Protein AF-A0A132H3W1-F1 (afdb_monomer_lite)

Sequence (302 aa):
MDDATLLLESVNTSLDMLTSSDIPRDLINVSILNFTDGMDEGSCNYSNNHHGTHYTNESQYLQVLTQRILTEKIAEIPIEAHTIAFKGADVYDEQLFETTINGISSLPYSKYVHKVNDFSEVQAYFREIAENLHQTSTNSILTMRFPVPNNTNTRLRFTFDPVEDVSQSQQYIEGVFVMGSDGNGVLTNVRYVGLSSSSGGTVTASSTGDVKVEFKFEGMKDANGNNFSDSNITNVKKWTRLNNDTWVHNSEWHSSGNTQVNNEYYSSLIILNLDCSLSLGNNAFGQLQDAAMEFVDILKTN

Radius of gyration: 25.69 Å; chains: 1; bounding box: 61×35×76 Å

Secondary structure (DSSP, 8-state):
--S---HHHHHHHHHHHHHHS---TTEEEEEEEEEESS---SHHHHHHHHS----SSHHHHHHHHHHHHHH-EETTEEEEEEEEEE--TT---HHHHHHHHHHTSPSSHHHHEEEESSHHHHHHHHHHHHHHHHHHSEEEEEEEEEEPPSSTTEEEEEE-S--SSTTT-SSEEEEEEEE-TTS-EEEEEEEEESSB-TTTTEEEPEEETTTEEEEEE-S-B-TTSPBP-GGGGTT-EEEEE-TTPPPEE-TT--STTTEEEEEEE-EEEEEEEE---GGGHHHHHHHHHHHHHHHHHHHH--

Structure (mmCIF, N/CA/C/O backbone):
data_AF-A0A132H3W1-F1
#
_entry.id   AF-A0A132H3W1-F1
#
loop_
_atom_site.group_PDB
_atom_site.id
_atom_site.type_symbol
_atom_site.label_atom_id
_atom_site.label_alt_id
_atom_site.label_comp_id
_atom_site.label_asym_id
_atom_site.label_entity_id
_atom_site.label_seq_id
_atom_site.pdbx_PDB_ins_code
_atom_site.Cartn_x
_atom_site.Cartn_y
_atom_site.Cartn_z
_atom_site.occupancy
_atom_site.B_iso_or_equiv
_atom_site.auth_seq_id
_atom_site.auth_comp_id
_atom_site.auth_asym_id
_atom_site.auth_atom_id
_atom_site.pdbx_PDB_model_num
ATOM 1 N N . MET A 1 1 ? -18.166 -8.654 31.887 1.00 46.12 1 MET A N 1
ATOM 2 C CA . MET A 1 1 ? -17.803 -7.383 31.249 1.00 46.12 1 MET A CA 1
ATOM 3 C C . MET A 1 1 ? -18.863 -6.429 31.709 1.00 46.12 1 MET A C 1
ATOM 5 O O . MET A 1 1 ? -20.029 -6.700 31.454 1.00 46.12 1 MET A O 1
ATOM 9 N N . ASP A 1 2 ? -18.458 -5.487 32.549 1.00 48.72 2 ASP A N 1
ATOM 10 C CA . ASP A 1 2 ? -19.334 -4.419 33.016 1.00 48.72 2 ASP A CA 1
ATOM 11 C C . ASP A 1 2 ? -19.762 -3.569 31.807 1.00 48.72 2 ASP A C 1
ATOM 13 O O . ASP A 1 2 ? -19.046 -3.543 30.805 1.00 48.72 2 ASP A O 1
ATOM 17 N N . ASP A 1 3 ? -20.940 -2.948 31.886 1.00 65.50 3 ASP A N 1
ATOM 18 C CA . ASP A 1 3 ? -21.611 -2.187 30.820 1.00 65.50 3 ASP A CA 1
ATOM 19 C C . ASP A 1 3 ? -20.834 -0.902 30.437 1.00 65.50 3 ASP A C 1
ATOM 21 O O . ASP A 1 3 ? -21.270 0.203 30.752 1.00 65.50 3 ASP A O 1
ATOM 25 N N . ALA A 1 4 ? -19.645 -1.031 29.841 1.00 76.44 4 ALA A N 1
ATOM 26 C CA . ALA A 1 4 ? -18.762 0.082 29.496 1.00 76.44 4 ALA A CA 1
ATOM 27 C C . ALA A 1 4 ? -17.936 -0.210 28.231 1.00 76.44 4 ALA A C 1
ATOM 29 O O . ALA A 1 4 ? -17.417 -1.317 28.059 1.00 76.44 4 ALA A O 1
ATOM 30 N N . THR A 1 5 ? -17.774 0.806 27.385 1.00 84.25 5 THR A N 1
ATOM 31 C CA . THR A 1 5 ? -16.969 0.768 26.155 1.00 84.25 5 THR A CA 1
ATOM 32 C C . THR A 1 5 ? -15.570 1.312 26.445 1.00 84.25 5 THR A C 1
ATOM 34 O O . THR A 1 5 ? -15.400 2.504 26.688 1.00 84.25 5 THR A O 1
ATOM 37 N N . LEU A 1 6 ? -14.547 0.454 26.453 1.00 91.50 6 LEU A N 1
ATOM 38 C CA . LEU A 1 6 ? -13.173 0.832 26.824 1.00 91.50 6 LEU A CA 1
ATOM 39 C C . LEU A 1 6 ? -12.277 1.034 25.588 1.00 91.50 6 LEU A C 1
ATOM 41 O O . LEU A 1 6 ? -11.191 0.452 25.479 1.00 91.50 6 LEU A O 1
ATOM 45 N N . LEU A 1 7 ? -12.741 1.855 24.643 1.00 94.06 7 LEU A N 1
ATOM 46 C CA . LEU A 1 7 ? -12.089 2.080 23.352 1.00 94.06 7 LEU A CA 1
ATOM 47 C C . LEU A 1 7 ? -10.657 2.602 23.507 1.00 94.06 7 LEU A C 1
ATOM 49 O O . LEU A 1 7 ? -9.723 2.005 22.972 1.00 94.06 7 LEU A O 1
ATOM 53 N N . LEU A 1 8 ? -10.446 3.690 24.251 1.00 95.69 8 LEU A N 1
ATOM 54 C CA . LEU A 1 8 ? -9.105 4.272 24.398 1.00 95.69 8 LEU A CA 1
ATOM 55 C C . LEU A 1 8 ? -8.143 3.301 25.092 1.00 95.69 8 LEU A C 1
ATOM 57 O O . LEU A 1 8 ? -6.978 3.203 24.706 1.00 95.69 8 LEU A O 1
ATOM 61 N N . GLU A 1 9 ? -8.630 2.536 26.067 1.00 94.38 9 GLU A N 1
ATOM 62 C CA . GLU A 1 9 ? -7.818 1.531 26.751 1.00 94.38 9 GLU A CA 1
ATOM 63 C C . GLU A 1 9 ? -7.417 0.375 25.828 1.00 94.38 9 GLU A C 1
ATOM 65 O O . GLU A 1 9 ? -6.273 -0.081 25.857 1.00 94.38 9 GLU A O 1
ATOM 70 N N . SER A 1 10 ? -8.329 -0.083 24.970 1.00 94.81 10 SER A N 1
ATOM 71 C CA . SER A 1 10 ? -8.029 -1.135 23.993 1.00 94.81 10 SER A CA 1
ATOM 72 C C . SER A 1 10 ? -6.949 -0.697 22.989 1.00 94.81 10 SER A C 1
ATOM 74 O O . SER A 1 10 ? -6.038 -1.469 22.667 1.00 94.81 10 SER A O 1
ATOM 76 N N . VAL A 1 11 ? -6.968 0.574 22.571 1.00 96.56 11 VAL A N 1
ATOM 77 C CA . VAL A 1 11 ? -5.922 1.177 21.729 1.00 96.56 11 VAL A CA 1
ATOM 78 C C . VAL A 1 11 ? -4.600 1.279 22.490 1.00 96.56 11 VAL A C 1
ATOM 80 O O . VAL A 1 11 ? -3.554 0.916 21.950 1.00 96.56 11 VAL A O 1
ATOM 83 N N . ASN A 1 12 ? -4.626 1.715 23.753 1.00 95.38 12 ASN A N 1
ATOM 84 C CA . ASN A 1 12 ? -3.436 1.774 24.603 1.00 95.38 12 ASN A CA 1
ATOM 85 C C . ASN A 1 12 ? -2.778 0.396 24.765 1.00 95.38 12 ASN A C 1
ATOM 87 O O . ASN A 1 12 ? -1.580 0.243 24.530 1.00 95.38 12 ASN A O 1
ATOM 91 N N . THR A 1 13 ? -3.586 -0.621 25.070 1.00 94.19 13 THR A N 1
ATOM 92 C CA . THR A 1 13 ? -3.143 -2.016 25.170 1.00 94.19 13 THR A CA 1
ATOM 93 C C . THR A 1 13 ? -2.536 -2.496 23.851 1.00 94.19 13 THR A C 1
ATOM 95 O O . THR A 1 13 ? -1.495 -3.151 23.853 1.00 94.19 13 THR A O 1
ATOM 98 N N . SER A 1 14 ? -3.137 -2.134 22.714 1.00 95.50 14 SER A N 1
ATOM 99 C CA . SER A 1 14 ? -2.612 -2.477 21.387 1.00 95.50 14 SER A CA 1
ATOM 100 C C . SER A 1 14 ? -1.222 -1.875 21.150 1.00 95.50 14 SER A C 1
ATOM 102 O O . SER A 1 14 ? -0.306 -2.579 20.726 1.00 95.50 14 SER A O 1
ATOM 104 N N . LEU A 1 15 ? -1.019 -0.598 21.483 1.00 95.31 15 LEU A N 1
ATOM 105 C CA . LEU A 1 15 ? 0.292 0.057 21.381 1.00 95.31 15 LEU A CA 1
ATOM 106 C C . LEU A 1 15 ? 1.340 -0.616 22.286 1.00 95.31 15 LEU A C 1
ATOM 108 O O . LEU A 1 15 ? 2.476 -0.861 21.869 1.00 95.31 15 LEU A O 1
ATOM 112 N N . ASP A 1 16 ? 0.959 -0.982 23.508 1.00 93.62 16 ASP A N 1
ATOM 113 C CA . ASP A 1 16 ? 1.845 -1.685 24.441 1.00 93.62 16 ASP A CA 1
ATOM 114 C C . ASP A 1 16 ? 2.202 -3.098 23.942 1.00 93.62 16 ASP A C 1
ATOM 116 O O . ASP A 1 16 ? 3.349 -3.540 24.057 1.00 93.62 16 ASP A O 1
ATOM 120 N N . MET A 1 17 ? 1.261 -3.802 23.310 1.00 92.50 17 MET A N 1
ATOM 121 C CA . MET A 1 17 ? 1.524 -5.096 22.673 1.00 92.50 17 MET A CA 1
ATOM 122 C C . MET A 1 17 ? 2.504 -4.968 21.503 1.00 92.50 17 MET A C 1
ATOM 124 O O . MET A 1 17 ? 3.437 -5.767 21.402 1.00 92.50 17 MET A O 1
ATOM 128 N N . LEU A 1 18 ? 2.346 -3.958 20.643 1.00 90.94 18 LEU A N 1
ATOM 129 C CA . LEU A 1 18 ? 3.269 -3.723 19.526 1.00 90.94 18 LEU A CA 1
ATOM 130 C C . LEU A 1 18 ? 4.699 -3.454 20.010 1.00 90.94 18 LEU A C 1
ATOM 132 O O . LEU A 1 18 ? 5.653 -3.985 19.445 1.00 90.94 18 LEU A O 1
ATOM 136 N N . THR A 1 19 ? 4.847 -2.648 21.062 1.00 85.00 19 THR A N 1
ATOM 137 C CA . THR A 1 19 ? 6.159 -2.246 21.601 1.00 85.00 19 THR A CA 1
ATOM 138 C C . THR A 1 19 ? 6.864 -3.343 22.400 1.00 85.00 19 THR A C 1
ATOM 140 O O . THR A 1 19 ? 8.086 -3.303 22.534 1.00 85.00 19 THR A O 1
ATOM 143 N N . SER A 1 20 ? 6.125 -4.331 22.908 1.00 83.88 20 SER A N 1
ATOM 144 C CA . SER A 1 20 ? 6.663 -5.437 23.715 1.00 83.88 20 SER A CA 1
ATOM 145 C C . SER A 1 20 ? 6.845 -6.754 22.953 1.00 83.88 20 SER A C 1
ATOM 147 O O . SER A 1 20 ? 7.366 -7.717 23.518 1.00 83.88 20 SER A O 1
ATOM 149 N N . SER A 1 21 ? 6.435 -6.814 21.685 1.00 80.62 21 SER A N 1
ATOM 150 C CA . SER A 1 21 ? 6.505 -8.029 20.870 1.00 80.62 21 SER A CA 1
ATOM 151 C C . SER A 1 21 ? 7.910 -8.305 20.324 1.00 80.62 21 SER A C 1
ATOM 153 O O . SER A 1 21 ? 8.647 -7.389 19.959 1.00 80.62 21 SER A O 1
ATOM 155 N N . ASP A 1 22 ? 8.256 -9.587 20.183 1.00 85.19 22 ASP A N 1
ATOM 156 C CA . ASP A 1 22 ? 9.401 -10.012 19.373 1.00 85.19 22 ASP A CA 1
ATOM 157 C C . ASP A 1 22 ? 9.063 -9.824 17.888 1.00 85.19 22 ASP A C 1
ATOM 159 O O . ASP A 1 22 ? 8.140 -10.446 17.357 1.00 85.19 22 ASP A O 1
ATOM 163 N N . ILE A 1 23 ? 9.809 -8.952 17.211 1.00 87.62 23 ILE A N 1
ATOM 164 C CA . ILE A 1 23 ? 9.480 -8.502 15.855 1.00 87.62 23 ILE A CA 1
ATOM 165 C C . ILE A 1 23 ? 10.400 -9.172 14.817 1.00 87.62 23 ILE A C 1
ATOM 167 O O . ILE A 1 23 ? 11.617 -9.250 15.034 1.00 87.62 23 ILE A O 1
ATOM 171 N N . PRO A 1 24 ? 9.867 -9.636 13.669 1.00 86.50 24 PRO A N 1
ATOM 172 C CA . PRO A 1 24 ? 10.676 -10.152 12.566 1.00 86.50 24 PRO A CA 1
ATOM 173 C C . PRO A 1 24 ? 11.676 -9.120 12.025 1.00 86.50 24 PRO A C 1
ATOM 175 O O . PRO A 1 24 ? 11.410 -7.921 11.994 1.00 86.50 24 PRO A O 1
ATOM 178 N N . ARG A 1 25 ? 12.840 -9.580 11.549 1.00 87.94 25 ARG A N 1
ATOM 179 C CA . ARG A 1 25 ? 13.885 -8.682 11.008 1.00 87.94 25 ARG A CA 1
ATOM 180 C C . ARG A 1 25 ? 13.511 -8.031 9.680 1.00 87.94 25 ARG A C 1
ATOM 182 O O . ARG A 1 25 ? 14.099 -7.019 9.320 1.00 87.94 25 ARG A O 1
ATOM 189 N N . ASP A 1 26 ? 12.603 -8.655 8.950 1.00 90.44 26 ASP A N 1
ATOM 190 C CA . ASP A 1 26 ? 12.109 -8.256 7.638 1.00 90.44 26 ASP A CA 1
ATOM 191 C C . ASP A 1 26 ? 10.731 -7.585 7.734 1.00 90.44 26 ASP A C 1
ATOM 193 O O . ASP A 1 26 ? 9.978 -7.576 6.764 1.00 90.44 26 ASP A O 1
ATOM 197 N N . LEU A 1 27 ? 10.384 -7.053 8.912 1.00 92.62 27 LEU A N 1
ATOM 198 C CA . LEU A 1 27 ? 9.191 -6.240 9.099 1.00 92.62 27 LEU A CA 1
ATOM 199 C C . LEU A 1 27 ? 9.231 -5.045 8.139 1.00 92.62 27 LEU A C 1
ATOM 201 O O . LEU A 1 27 ? 10.246 -4.355 8.061 1.00 92.62 27 LEU A O 1
ATOM 205 N N . ILE A 1 28 ? 8.127 -4.791 7.437 1.00 92.44 28 ILE A N 1
ATOM 206 C CA . ILE A 1 28 ? 7.989 -3.620 6.556 1.00 92.44 28 ILE A CA 1
ATOM 207 C C . ILE A 1 28 ? 6.761 -2.768 6.870 1.00 92.44 28 ILE A C 1
ATOM 209 O O . ILE A 1 28 ? 6.677 -1.626 6.424 1.00 92.44 28 ILE A O 1
ATOM 213 N N . ASN A 1 29 ? 5.828 -3.301 7.663 1.00 93.12 29 ASN A N 1
ATOM 214 C CA . ASN A 1 29 ? 4.621 -2.591 8.045 1.00 93.12 29 ASN A CA 1
ATOM 215 C C . ASN A 1 29 ? 4.153 -2.935 9.463 1.00 93.12 29 ASN A C 1
ATOM 217 O O . ASN A 1 29 ? 4.292 -4.072 9.918 1.00 93.12 29 ASN A O 1
ATOM 221 N N . VAL A 1 30 ? 3.584 -1.940 10.139 1.00 95.00 30 VAL A N 1
ATOM 222 C CA . VAL A 1 30 ? 3.048 -2.016 11.496 1.00 95.00 30 VAL A CA 1
ATOM 223 C C . VAL A 1 30 ? 1.715 -1.288 11.502 1.00 95.00 30 VAL A C 1
ATOM 225 O O . VAL A 1 30 ? 1.674 -0.076 11.292 1.00 95.00 30 VAL A O 1
ATOM 228 N N . SER A 1 31 ? 0.628 -2.005 11.767 1.00 95.62 31 SER A N 1
ATOM 229 C CA . SER A 1 31 ? -0.711 -1.432 11.670 1.00 95.62 31 SER A CA 1
ATOM 230 C C . SER A 1 31 ? -1.594 -1.796 12.856 1.00 95.62 31 SER A C 1
ATOM 232 O O . SER A 1 31 ? -1.550 -2.912 13.376 1.00 95.62 31 SER A O 1
ATOM 234 N N . ILE A 1 32 ? -2.434 -0.849 13.258 1.00 96.75 32 ILE A N 1
ATOM 235 C CA . ILE A 1 32 ? -3.556 -1.080 14.168 1.00 96.75 32 ILE A CA 1
ATOM 236 C C . ILE A 1 32 ? -4.820 -0.807 13.368 1.00 96.75 32 ILE A C 1
ATOM 238 O O . ILE A 1 32 ? -4.945 0.253 12.764 1.00 96.75 32 ILE A O 1
ATOM 242 N N . LEU A 1 33 ? -5.754 -1.746 13.358 1.00 97.12 33 LEU A N 1
ATOM 243 C CA . LEU A 1 33 ? -7.071 -1.552 12.776 1.00 97.12 33 LEU A CA 1
ATOM 244 C C . LEU A 1 33 ? -8.100 -1.551 13.898 1.00 97.12 33 LEU A C 1
ATOM 246 O O . LEU A 1 33 ? -8.327 -2.580 14.526 1.00 97.12 33 LEU A O 1
ATOM 250 N N . ASN A 1 34 ? -8.697 -0.393 14.149 1.00 96.62 34 ASN A N 1
ATOM 251 C CA . ASN A 1 34 ? -9.752 -0.203 15.128 1.00 96.62 34 ASN A CA 1
ATOM 252 C C . ASN A 1 34 ? -11.113 -0.271 14.438 1.00 96.62 34 ASN A C 1
ATOM 254 O O . ASN A 1 34 ? -11.335 0.375 13.414 1.00 96.62 34 ASN A O 1
ATOM 258 N N . PHE A 1 35 ? -12.040 -1.002 15.036 1.00 95.50 35 PHE A N 1
ATOM 259 C CA . PHE A 1 35 ? -13.464 -0.869 14.777 1.00 95.50 35 PHE A CA 1
ATOM 260 C C . PHE A 1 35 ? -14.144 -0.369 16.049 1.00 95.50 35 PHE A C 1
ATOM 262 O O . PHE A 1 35 ? -13.821 -0.856 17.130 1.00 95.50 35 PHE A O 1
ATOM 269 N N . THR A 1 36 ? -15.071 0.578 15.912 1.00 93.62 36 THR A N 1
ATOM 270 C CA . THR A 1 36 ? -15.938 1.013 17.013 1.00 93.62 36 THR A CA 1
ATOM 271 C C . THR A 1 36 ? -17.328 1.379 16.507 1.00 93.62 36 THR A C 1
ATOM 273 O O . THR A 1 36 ? -17.487 1.901 15.394 1.00 93.62 36 THR A O 1
ATOM 276 N N . ASP A 1 37 ? -18.330 1.104 17.337 1.00 89.94 37 ASP A N 1
ATOM 277 C CA . ASP A 1 37 ? -19.720 1.483 17.122 1.00 89.94 37 ASP A CA 1
ATOM 278 C C . ASP A 1 37 ? -20.194 2.660 17.993 1.00 89.94 37 ASP A C 1
ATOM 280 O O . ASP A 1 37 ? -21.312 3.143 17.811 1.00 89.94 37 ASP A O 1
ATOM 284 N N . GLY A 1 38 ? -19.377 3.126 18.943 1.00 89.06 38 GLY A N 1
ATOM 285 C CA . GLY A 1 38 ? -19.865 3.960 20.040 1.00 89.06 38 GLY A CA 1
ATOM 286 C C . GLY A 1 38 ? -18.833 4.887 20.676 1.00 89.06 38 GLY A C 1
ATOM 287 O O . GLY A 1 38 ? -17.717 5.072 20.194 1.00 89.06 38 GLY A O 1
ATOM 288 N N . MET A 1 39 ? -19.257 5.534 21.759 1.00 90.12 39 MET A N 1
ATOM 289 C CA . MET A 1 39 ? -18.419 6.438 22.548 1.00 90.12 39 MET A CA 1
ATOM 290 C C . MET A 1 39 ? -17.491 5.650 23.472 1.00 90.12 39 MET A C 1
ATOM 292 O O . MET A 1 39 ? -17.871 4.595 23.969 1.00 90.12 39 MET A O 1
ATOM 296 N N . ASP A 1 40 ? -16.304 6.194 23.755 1.00 91.19 40 ASP A N 1
ATOM 297 C CA . ASP A 1 40 ? -15.515 5.725 24.896 1.00 91.19 40 ASP A CA 1
ATOM 298 C C . ASP A 1 40 ? -16.258 6.056 26.195 1.00 91.19 40 ASP A C 1
ATOM 300 O O . ASP A 1 40 ? -16.683 7.193 26.396 1.00 91.19 40 ASP A O 1
ATOM 304 N N . GLU A 1 41 ? -16.407 5.067 27.069 1.00 88.56 41 GLU A N 1
ATOM 305 C CA . GLU A 1 41 ? -17.093 5.192 28.348 1.00 88.56 41 GLU A CA 1
ATOM 306 C C . GLU A 1 41 ? -16.248 4.556 29.454 1.00 88.56 41 GLU A C 1
ATOM 308 O O . GLU A 1 41 ? -16.460 3.421 29.880 1.00 88.56 41 GLU A O 1
ATOM 313 N N . GLY A 1 42 ? -15.280 5.318 29.969 1.00 89.56 42 GLY A N 1
ATOM 314 C CA . GLY A 1 42 ? -14.578 4.961 31.202 1.00 89.56 42 GLY A CA 1
ATOM 315 C C . GLY A 1 42 ? -13.149 4.446 31.047 1.00 89.56 42 GLY A C 1
ATOM 316 O O . GLY A 1 42 ? -12.545 4.106 32.071 1.00 89.56 42 GLY A O 1
ATOM 317 N N . SER A 1 43 ? -12.553 4.477 29.849 1.00 93.00 43 SER A N 1
ATOM 318 C CA . SER A 1 43 ? -11.139 4.103 29.661 1.00 93.00 43 SER A CA 1
ATOM 319 C C . SER A 1 43 ? -10.197 4.916 30.547 1.00 93.00 43 SER A C 1
ATOM 321 O O . SER A 1 43 ? -9.287 4.367 31.164 1.00 93.00 43 SER A O 1
ATOM 323 N N . CYS A 1 44 ? -10.444 6.222 30.700 1.00 92.06 44 CYS A N 1
ATOM 324 C CA . CYS A 1 44 ? -9.637 7.080 31.574 1.00 92.06 44 CYS A CA 1
ATOM 325 C C . CYS A 1 44 ? -9.655 6.601 33.040 1.00 92.06 44 CYS A C 1
ATOM 327 O O . CYS A 1 44 ? -8.618 6.556 33.706 1.00 92.06 44 CYS A O 1
ATOM 329 N N . ASN A 1 45 ? -10.832 6.227 33.551 1.00 90.94 45 ASN A N 1
ATOM 330 C CA . ASN A 1 45 ? -10.981 5.727 34.919 1.00 90.94 45 ASN A CA 1
ATOM 331 C C . ASN A 1 45 ? -10.360 4.339 35.073 1.00 90.94 45 ASN A C 1
ATOM 333 O O . ASN A 1 45 ? -9.689 4.074 36.073 1.00 90.94 45 ASN A O 1
ATOM 337 N N . TYR A 1 46 ? -10.570 3.465 34.088 1.00 91.81 46 TYR A N 1
ATOM 338 C CA . TYR A 1 46 ? -9.973 2.139 34.070 1.00 91.81 46 TYR A CA 1
ATOM 339 C C . TYR A 1 46 ? -8.447 2.238 34.133 1.00 91.81 46 TYR A C 1
ATOM 341 O O . TYR A 1 46 ? -7.847 1.658 35.043 1.00 91.81 46 TYR A O 1
ATOM 349 N N . SER A 1 47 ? -7.842 3.045 33.257 1.00 90.69 47 SER A N 1
ATOM 350 C CA . SER A 1 47 ? -6.392 3.217 33.196 1.00 90.69 47 SER A CA 1
ATOM 351 C C . SER A 1 47 ? -5.814 3.715 34.515 1.00 90.69 47 SER A C 1
ATOM 353 O O . SER A 1 47 ? -4.863 3.137 35.045 1.00 90.69 47 SER A O 1
ATOM 355 N N . ASN A 1 48 ? -6.419 4.747 35.109 1.00 89.75 48 ASN A N 1
ATOM 356 C CA . ASN A 1 48 ? -5.922 5.304 36.366 1.00 89.75 48 ASN A CA 1
ATOM 357 C C . ASN A 1 48 ? -5.957 4.290 37.520 1.00 89.75 48 ASN A C 1
ATOM 359 O O . ASN A 1 48 ? -5.046 4.256 38.347 1.00 89.75 48 ASN A O 1
ATOM 363 N N . ASN A 1 49 ? -6.980 3.435 37.557 1.00 88.69 49 ASN A N 1
ATOM 364 C CA . ASN A 1 49 ? -7.145 2.441 38.614 1.00 88.69 49 ASN A CA 1
ATOM 365 C C . ASN A 1 49 ? -6.278 1.185 38.420 1.00 88.69 49 ASN A C 1
ATOM 367 O O . ASN A 1 49 ? -5.898 0.566 39.413 1.00 88.69 49 ASN A O 1
ATOM 371 N N . HIS A 1 50 ? -5.962 0.805 37.177 1.00 85.94 50 HIS A N 1
ATOM 372 C CA . HIS A 1 50 ? -5.294 -0.471 36.875 1.00 85.94 50 HIS A CA 1
ATOM 373 C C . HIS A 1 50 ? -3.831 -0.321 36.447 1.00 85.94 50 HIS A C 1
ATOM 375 O O . HIS A 1 50 ? -3.022 -1.206 36.726 1.00 85.94 50 HIS A O 1
ATOM 381 N N . HIS A 1 51 ? -3.468 0.802 35.828 1.00 82.50 51 HIS A N 1
ATOM 382 C CA . HIS A 1 51 ? -2.124 1.051 35.295 1.00 82.50 51 HIS A CA 1
ATOM 383 C C . HIS A 1 51 ? -1.354 2.115 36.091 1.00 82.50 51 HIS A C 1
ATOM 385 O O . HIS A 1 51 ? -0.207 2.423 35.772 1.00 82.50 51 HIS A O 1
ATOM 391 N N . GLY A 1 52 ? -1.955 2.677 37.149 1.00 75.50 52 GLY A N 1
ATOM 392 C CA . GLY A 1 52 ? -1.328 3.715 37.976 1.00 75.50 52 GLY A CA 1
ATOM 393 C C . GLY A 1 52 ? -1.073 5.024 37.219 1.00 75.50 52 GLY A C 1
ATOM 394 O O . GLY A 1 52 ? -0.289 5.867 37.670 1.00 75.50 52 GLY A O 1
ATOM 395 N N . THR A 1 53 ? -1.717 5.200 36.064 1.00 79.12 53 THR A N 1
ATOM 396 C CA . THR A 1 53 ? -1.719 6.456 35.317 1.00 79.12 53 THR A CA 1
ATOM 397 C C . THR A 1 53 ? -2.543 7.503 36.062 1.00 79.12 53 THR A C 1
ATOM 399 O O . THR A 1 53 ? -3.320 7.187 36.959 1.00 79.12 53 THR A O 1
ATOM 402 N N . HIS A 1 54 ? -2.353 8.774 35.722 1.00 84.88 54 HIS A N 1
ATOM 403 C CA . HIS A 1 54 ? -3.094 9.874 36.340 1.00 84.88 54 HIS A CA 1
ATOM 404 C C . HIS A 1 54 ? -3.556 10.854 35.258 1.00 84.88 54 HIS A C 1
ATOM 406 O O . HIS A 1 54 ? -3.100 11.996 35.190 1.00 84.88 54 HIS A O 1
ATOM 412 N N . TYR A 1 55 ? -4.436 10.383 34.375 1.00 88.81 55 TYR A N 1
ATOM 413 C CA . TYR A 1 55 ? -5.134 11.234 33.416 1.00 88.81 55 TYR A CA 1
ATOM 414 C C . TYR A 1 55 ? -6.262 11.987 34.125 1.00 88.81 55 TYR A C 1
ATOM 416 O O . TYR A 1 55 ? -7.037 11.410 34.885 1.00 88.81 55 TYR A O 1
ATOM 424 N N . THR A 1 56 ? -6.350 13.289 33.882 1.00 87.25 56 THR A N 1
ATOM 425 C CA . THR A 1 56 ? -7.335 14.184 34.506 1.00 87.25 56 THR A CA 1
ATOM 426 C C . THR A 1 56 ? -8.715 14.031 33.866 1.00 87.25 56 THR A C 1
ATOM 428 O O . THR A 1 56 ? -9.727 14.281 34.514 1.00 87.25 56 THR A O 1
ATOM 431 N N . ASN A 1 57 ? -8.756 13.669 32.582 1.00 89.25 57 ASN A N 1
ATOM 432 C CA . ASN A 1 57 ? -9.964 13.442 31.794 1.00 89.25 57 ASN A CA 1
ATOM 433 C C . ASN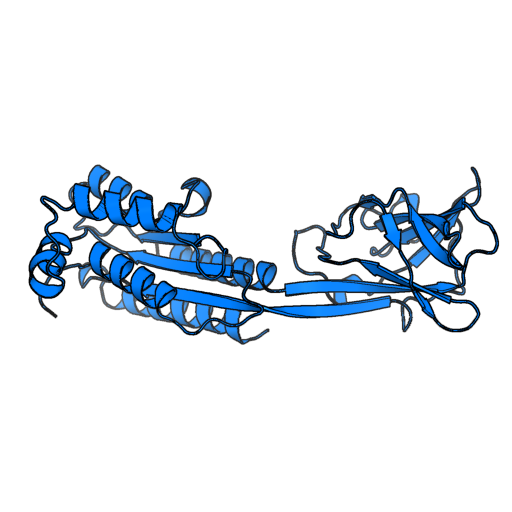 A 1 57 ? -9.635 12.639 30.522 1.00 89.25 57 ASN A C 1
ATOM 435 O O . ASN A 1 57 ? -8.466 12.484 30.158 1.00 89.25 57 ASN A O 1
ATOM 439 N N . GLU A 1 58 ? -10.676 12.182 29.826 1.00 89.75 58 GLU A N 1
ATOM 440 C CA . GLU A 1 58 ? -10.574 11.427 28.569 1.00 89.75 58 GLU A CA 1
ATOM 441 C C . GLU A 1 58 ? -9.840 12.193 27.467 1.00 89.75 58 GLU A C 1
ATOM 443 O O . GLU A 1 58 ? -9.032 11.605 26.760 1.00 89.75 58 GLU A O 1
ATOM 448 N N . SER A 1 59 ? -10.027 13.513 27.351 1.00 93.38 59 SER A N 1
ATOM 449 C CA . SER A 1 59 ? -9.316 14.310 26.340 1.00 93.38 59 SER A CA 1
ATOM 450 C C . SER A 1 59 ? -7.799 14.289 26.544 1.00 93.38 59 SER A C 1
ATOM 452 O O . SER A 1 59 ? -7.051 14.242 25.570 1.00 93.38 59 SER A O 1
ATOM 454 N N . GLN A 1 60 ? -7.330 14.299 27.796 1.00 95.25 60 GLN A N 1
ATOM 455 C CA . GLN A 1 60 ? -5.909 14.147 28.102 1.00 95.25 60 GLN A CA 1
ATOM 456 C C . GLN A 1 60 ? -5.415 12.741 27.748 1.00 95.25 60 GLN A C 1
ATOM 458 O O . GLN A 1 60 ? -4.313 12.611 27.217 1.00 95.25 60 GLN A O 1
ATOM 463 N N . TYR A 1 61 ? -6.211 11.704 28.025 1.00 96.44 61 TYR A N 1
ATOM 464 C CA . TYR A 1 61 ? -5.843 10.336 27.666 1.00 96.44 61 TYR A CA 1
ATOM 465 C C . TYR A 1 61 ? -5.745 10.179 26.140 1.00 96.44 61 TYR A C 1
ATOM 467 O O . TYR A 1 61 ? -4.706 9.765 25.627 1.00 96.44 61 TYR A O 1
ATOM 475 N N . LEU A 1 62 ? -6.763 10.636 25.406 1.00 97.50 62 LEU A N 1
ATOM 476 C CA . LEU A 1 62 ? -6.787 10.644 23.945 1.00 97.50 62 LEU A CA 1
ATOM 477 C C . LEU A 1 62 ? -5.576 11.376 23.355 1.00 97.50 62 LEU A C 1
ATOM 479 O O . LEU A 1 62 ? -4.924 10.839 22.471 1.00 97.50 62 LEU A O 1
ATOM 483 N N . GLN A 1 63 ? -5.217 12.558 23.872 1.00 97.44 63 GLN A N 1
ATOM 484 C CA . GLN A 1 63 ? -4.033 13.298 23.412 1.00 97.44 63 GLN A CA 1
ATOM 485 C C . GLN A 1 63 ? -2.734 12.499 23.564 1.00 97.44 63 GLN A C 1
ATOM 487 O O . GLN A 1 63 ? -1.864 12.575 22.694 1.00 97.44 63 GLN A O 1
ATOM 492 N N . VAL A 1 64 ? -2.591 11.738 24.654 1.00 96.56 64 VAL A N 1
ATOM 493 C CA . VAL A 1 64 ? -1.432 10.861 24.848 1.00 96.56 64 VAL A CA 1
ATOM 494 C C . VAL A 1 64 ? -1.425 9.761 23.792 1.00 96.56 64 VAL A C 1
ATOM 496 O O . VAL A 1 64 ? -0.397 9.568 23.149 1.00 96.56 64 VAL A O 1
ATOM 499 N N . LEU A 1 65 ? -2.558 9.100 23.547 1.00 97.50 65 LEU A N 1
ATOM 500 C CA . LEU A 1 65 ? -2.657 8.061 22.517 1.00 97.50 65 LEU A CA 1
ATOM 501 C C . LEU A 1 65 ? -2.392 8.604 21.110 1.00 97.50 65 LEU A C 1
ATOM 503 O O . LEU A 1 65 ? -1.609 8.010 20.372 1.00 97.50 65 LEU A O 1
ATOM 507 N N . THR A 1 66 ? -2.941 9.772 20.768 1.00 98.44 66 THR A N 1
ATOM 508 C CA . THR A 1 66 ? -2.660 10.454 19.497 1.00 98.44 66 THR A CA 1
ATOM 509 C C . THR A 1 66 ? -1.166 10.703 19.335 1.00 98.44 66 THR A C 1
ATOM 511 O O . THR A 1 66 ? -0.589 10.416 18.289 1.00 98.44 66 THR A O 1
ATOM 514 N N . GLN A 1 67 ? -0.504 11.204 20.380 1.00 98.06 67 GLN A N 1
ATOM 515 C CA . GLN A 1 67 ? 0.931 11.451 20.335 1.00 98.06 67 GLN A CA 1
ATOM 516 C C . GLN A 1 67 ? 1.723 10.152 20.136 1.00 98.06 67 GLN A C 1
ATOM 518 O O . GLN A 1 67 ? 2.663 10.138 19.338 1.00 98.06 67 GLN A O 1
ATOM 523 N N . ARG A 1 68 ? 1.341 9.068 20.823 1.00 97.56 68 ARG A N 1
ATOM 524 C CA . ARG A 1 68 ? 1.969 7.750 20.665 1.00 97.56 68 ARG A CA 1
ATOM 525 C C . ARG A 1 68 ? 1.817 7.238 19.235 1.00 97.56 68 ARG A C 1
ATOM 527 O O . ARG A 1 68 ? 2.829 6.987 18.595 1.00 97.56 68 ARG A O 1
ATOM 534 N N . ILE A 1 69 ? 0.600 7.206 18.690 1.00 98.19 69 ILE A N 1
ATOM 535 C CA . ILE A 1 69 ? 0.328 6.779 17.303 1.00 98.19 69 ILE A CA 1
ATOM 536 C C . ILE A 1 69 ? 1.175 7.563 16.292 1.00 98.19 69 ILE A C 1
ATOM 538 O O . ILE A 1 69 ? 1.735 6.984 15.366 1.00 98.19 69 ILE A O 1
ATOM 542 N N . LEU A 1 70 ? 1.307 8.880 16.473 1.00 97.69 70 LEU A N 1
ATOM 543 C CA . LEU A 1 70 ? 2.016 9.735 15.519 1.00 97.69 70 LEU A CA 1
ATOM 544 C C . LEU A 1 70 ? 3.544 9.692 15.639 1.00 97.69 70 LEU A C 1
ATOM 546 O O . LEU A 1 70 ? 4.225 10.172 14.729 1.00 97.69 70 LEU A O 1
ATOM 550 N N . THR A 1 71 ? 4.100 9.197 16.749 1.00 97.12 71 THR A N 1
ATOM 551 C CA . THR A 1 71 ? 5.550 9.301 17.001 1.00 97.12 71 THR A CA 1
ATOM 552 C C . THR A 1 71 ? 6.252 8.017 17.393 1.00 97.12 71 THR A C 1
ATOM 554 O O . THR A 1 71 ? 7.462 7.922 17.174 1.00 97.12 71 THR A O 1
ATOM 557 N N . GLU A 1 72 ? 5.540 7.031 17.930 1.00 96.44 72 GLU A N 1
ATOM 558 C CA . GLU A 1 72 ? 6.112 5.720 18.194 1.00 96.44 72 GLU A CA 1
ATOM 559 C C . GLU A 1 72 ? 6.410 4.989 16.888 1.00 96.44 72 GLU A C 1
ATOM 561 O O . GLU A 1 72 ? 5.757 5.158 15.854 1.00 96.44 72 GLU A O 1
ATOM 566 N N . LYS A 1 73 ? 7.460 4.178 16.949 1.00 94.94 73 LYS A N 1
ATOM 567 C CA . LYS A 1 73 ? 7.923 3.358 15.843 1.00 94.94 73 LYS A CA 1
ATOM 568 C C . LYS A 1 73 ? 8.288 1.989 16.368 1.00 94.94 73 LYS A C 1
ATOM 570 O O . LYS A 1 73 ? 8.909 1.875 17.424 1.00 94.94 73 LYS A O 1
ATOM 575 N N . ILE A 1 74 ? 7.981 0.971 15.583 1.00 94.25 74 ILE A N 1
ATOM 576 C CA . ILE A 1 74 ? 8.329 -0.414 15.873 1.00 94.25 74 ILE A CA 1
ATOM 577 C C . ILE A 1 74 ? 9.377 -0.832 14.847 1.00 94.25 74 ILE A C 1
ATOM 579 O O . ILE A 1 74 ? 9.114 -0.811 13.650 1.00 94.25 74 ILE A O 1
ATOM 583 N N . ALA A 1 75 ? 10.597 -1.125 15.304 1.00 91.75 75 ALA A N 1
ATOM 584 C CA . ALA A 1 75 ? 11.752 -1.354 14.426 1.00 91.75 75 ALA A CA 1
ATOM 585 C C . ALA A 1 75 ? 11.956 -0.233 13.375 1.00 91.75 75 ALA A C 1
ATOM 587 O O . ALA A 1 75 ? 12.165 -0.501 12.197 1.00 91.75 75 ALA A O 1
ATOM 588 N N . GLU A 1 76 ? 11.883 1.035 13.808 1.00 93.06 76 GLU A N 1
ATOM 589 C CA . GLU A 1 76 ? 11.955 2.247 12.963 1.00 93.06 76 GLU A CA 1
ATOM 590 C C . GLU A 1 76 ? 10.792 2.458 11.972 1.00 93.06 76 GLU A C 1
ATOM 592 O O . GLU A 1 76 ? 10.769 3.473 11.266 1.00 93.06 76 GLU A O 1
ATOM 597 N N . ILE A 1 77 ? 9.793 1.573 11.965 1.00 94.69 77 ILE A N 1
ATOM 598 C CA . ILE A 1 77 ? 8.603 1.676 1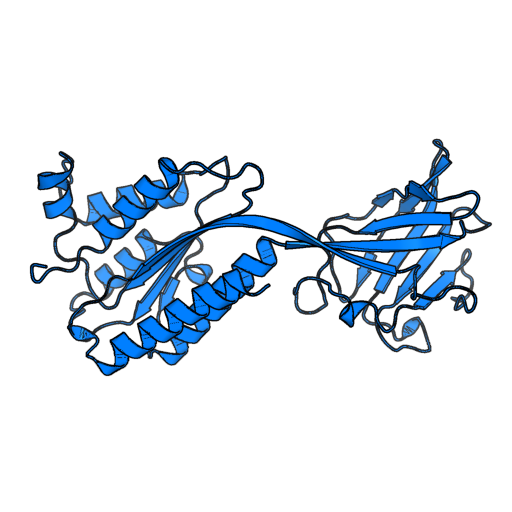1.116 1.00 94.69 77 ILE A CA 1
ATOM 599 C C . ILE A 1 77 ? 7.497 2.421 11.880 1.00 94.69 77 ILE A C 1
ATOM 601 O O . ILE A 1 77 ? 7.172 2.024 13.003 1.00 94.69 77 ILE A O 1
ATOM 605 N 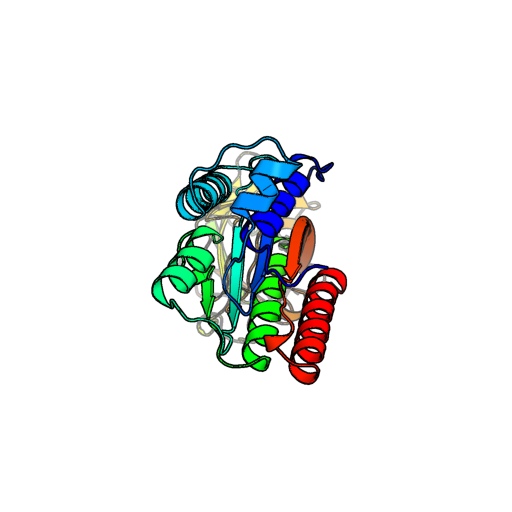N . PRO A 1 78 ? 6.938 3.515 11.325 1.00 96.06 78 PRO A N 1
ATOM 606 C CA . PRO A 1 78 ? 5.795 4.211 11.916 1.00 96.06 78 PRO A CA 1
ATOM 607 C C . PRO A 1 78 ? 4.561 3.314 12.017 1.00 96.06 78 PRO A C 1
ATOM 609 O O . PRO A 1 78 ? 4.364 2.435 11.184 1.00 96.06 78 PRO A O 1
ATOM 612 N N . ILE A 1 79 ? 3.708 3.585 13.001 1.00 96.81 79 ILE A N 1
ATOM 613 C CA . ILE A 1 79 ? 2.443 2.870 13.172 1.00 96.81 79 ILE A CA 1
ATOM 614 C C . ILE A 1 79 ? 1.377 3.475 12.244 1.00 96.81 79 ILE A C 1
ATOM 616 O O . ILE A 1 79 ? 1.102 4.678 12.274 1.00 96.81 79 ILE A O 1
ATOM 620 N N . GLU A 1 80 ? 0.743 2.631 11.432 1.00 97.25 80 GLU A N 1
ATOM 621 C CA . GLU A 1 80 ? -0.452 2.976 10.660 1.00 97.25 80 GLU A CA 1
ATOM 622 C C . GLU A 1 80 ? -1.714 2.565 11.433 1.00 97.25 80 GLU A C 1
ATOM 624 O O . GLU A 1 80 ? -2.115 1.403 11.429 1.00 97.25 80 GLU A O 1
ATOM 629 N N . ALA A 1 81 ? -2.342 3.515 12.126 1.00 98.12 81 ALA A N 1
ATOM 630 C CA . ALA A 1 81 ? -3.591 3.296 12.842 1.00 98.12 81 ALA A CA 1
ATOM 631 C C . ALA A 1 81 ? -4.786 3.677 11.957 1.00 98.12 81 ALA A C 1
ATOM 633 O O . ALA A 1 81 ? -4.977 4.849 11.633 1.00 98.12 81 ALA A O 1
ATOM 634 N N . HIS A 1 82 ? -5.580 2.686 11.570 1.00 98.19 82 HIS A N 1
ATOM 635 C CA . HIS A 1 82 ? -6.831 2.830 10.835 1.00 98.19 82 HIS A CA 1
ATOM 636 C C . HIS A 1 82 ? -8.014 2.713 11.794 1.00 98.19 82 HIS A C 1
ATOM 638 O O . HIS A 1 82 ? -7.994 1.871 12.688 1.00 98.19 82 HIS A O 1
ATOM 644 N N . THR A 1 83 ? -9.070 3.492 11.572 1.00 98.12 83 THR A N 1
ATOM 645 C CA . THR A 1 83 ? -10.318 3.384 12.334 1.00 98.12 83 THR A CA 1
ATOM 646 C C . THR A 1 83 ? -11.513 3.304 11.400 1.00 98.12 83 THR A C 1
ATOM 648 O O . THR A 1 83 ? -11.751 4.216 10.608 1.00 98.12 83 THR A O 1
ATOM 651 N N . ILE A 1 84 ? -12.283 2.225 11.517 1.00 97.25 84 ILE A N 1
ATOM 652 C CA . ILE A 1 84 ? -13.595 2.052 10.896 1.00 97.25 84 ILE A CA 1
ATOM 653 C C . ILE A 1 84 ? -14.650 2.347 11.965 1.00 97.25 84 ILE A C 1
ATOM 655 O O . ILE A 1 84 ? -14.695 1.691 13.002 1.00 97.25 84 ILE A O 1
ATOM 659 N N . ALA A 1 85 ? -15.483 3.352 11.723 1.00 95.31 85 ALA A N 1
ATOM 660 C CA . ALA A 1 85 ? -16.418 3.882 12.705 1.00 95.31 85 ALA A CA 1
ATOM 661 C C . ALA A 1 85 ? -17.856 3.768 12.194 1.00 95.31 85 ALA A C 1
ATOM 663 O O . ALA A 1 85 ? -18.253 4.491 11.274 1.00 95.31 85 ALA A O 1
ATOM 664 N N . PHE A 1 86 ? -18.639 2.882 12.805 1.00 92.56 86 PHE A N 1
ATOM 665 C CA . PHE A 1 86 ? -20.082 2.804 12.594 1.00 92.56 86 PHE A CA 1
ATOM 666 C C . PHE A 1 86 ? -20.763 3.650 13.668 1.00 92.56 86 PHE A C 1
ATOM 668 O O . PHE A 1 86 ? -20.569 3.411 14.847 1.00 92.56 86 PHE A O 1
ATOM 675 N N . LYS A 1 87 ? -21.541 4.674 13.316 1.00 90.44 87 LYS A N 1
ATOM 676 C CA . LYS A 1 87 ? -22.150 5.520 14.354 1.00 90.44 87 LYS A CA 1
ATOM 677 C C . LYS A 1 87 ? -23.394 4.844 14.943 1.00 90.44 87 LYS A C 1
ATOM 679 O O . LYS A 1 87 ? -24.454 4.871 14.315 1.00 90.44 87 LYS A O 1
ATOM 684 N N . GLY A 1 88 ? -23.266 4.286 16.144 1.00 85.06 88 GLY A N 1
ATOM 685 C CA . GLY A 1 88 ? -24.365 3.739 16.935 1.00 85.06 88 GLY A CA 1
ATOM 686 C C . GLY A 1 88 ? -25.432 4.779 17.287 1.00 85.06 88 GLY A C 1
ATOM 687 O O . GLY A 1 88 ? -25.216 5.993 17.232 1.00 85.06 88 GLY A O 1
ATOM 688 N N . ALA A 1 89 ? -26.628 4.300 17.634 1.00 83.69 89 ALA A N 1
ATOM 689 C CA . ALA A 1 89 ? -27.771 5.159 17.960 1.00 83.69 89 ALA A CA 1
ATOM 690 C C . ALA A 1 89 ? -27.623 5.897 19.306 1.00 83.69 89 ALA A C 1
ATOM 692 O O . ALA A 1 89 ? -28.348 6.854 19.575 1.00 83.69 89 ALA A O 1
ATOM 693 N N . ASP A 1 90 ? -26.713 5.426 20.148 1.00 82.44 90 ASP A N 1
ATOM 694 C CA . ASP A 1 90 ? -26.366 5.922 21.477 1.00 82.44 90 ASP A CA 1
ATOM 695 C C . ASP A 1 90 ? -25.219 6.945 21.469 1.00 82.44 90 ASP A C 1
ATOM 697 O O . ASP A 1 90 ? -24.930 7.543 22.505 1.00 82.44 90 ASP A O 1
ATOM 701 N N . VAL A 1 91 ? -24.629 7.245 20.306 1.00 88.25 91 VAL A N 1
ATOM 702 C CA . VAL A 1 91 ? -23.687 8.362 20.152 1.00 88.25 91 VAL A CA 1
ATOM 703 C C . VAL A 1 91 ? -24.425 9.691 20.347 1.00 88.25 91 VAL A C 1
ATOM 705 O O . VAL A 1 91 ? -25.102 10.196 19.449 1.00 88.25 91 VAL A O 1
ATOM 708 N N . TYR A 1 92 ? -24.292 10.270 21.541 1.00 89.44 92 TYR A N 1
ATOM 709 C CA . TYR A 1 92 ? -24.980 11.503 21.942 1.00 89.44 92 TYR A CA 1
ATOM 710 C C . TYR A 1 92 ? -24.160 12.784 21.715 1.00 89.44 92 TYR A C 1
ATOM 712 O O . TYR A 1 92 ? -24.733 13.875 21.686 1.00 89.44 92 TYR A O 1
ATOM 720 N N . ASP A 1 93 ? -22.838 12.673 21.553 1.00 93.44 93 ASP A N 1
ATOM 721 C CA . ASP A 1 93 ? -21.930 13.783 21.247 1.00 93.44 93 ASP A CA 1
ATOM 722 C C . ASP A 1 93 ? -21.113 13.449 19.994 1.00 93.44 93 ASP A C 1
ATOM 724 O O . ASP A 1 93 ? -20.054 12.822 20.047 1.00 93.44 93 ASP A O 1
ATOM 728 N N . GLU A 1 94 ? -21.630 13.867 18.839 1.00 93.50 94 GLU A N 1
ATOM 729 C CA . GLU A 1 94 ? -20.997 13.592 17.547 1.00 93.50 94 GLU A CA 1
ATOM 730 C C . GLU A 1 94 ? -19.616 14.243 17.420 1.00 93.50 94 GLU A C 1
ATOM 732 O O . GLU A 1 94 ? -18.728 13.682 16.782 1.00 93.50 94 GLU A O 1
ATOM 737 N N . GLN A 1 95 ? -19.407 15.410 18.035 1.00 95.31 95 GLN A N 1
ATOM 738 C CA . GLN A 1 95 ? -18.127 16.104 17.948 1.00 95.31 95 GLN A CA 1
ATOM 739 C C . GLN A 1 95 ? -17.055 15.365 18.752 1.00 95.31 95 GLN A C 1
ATOM 741 O O . GLN A 1 95 ? -15.913 15.240 18.294 1.00 95.31 95 GLN A O 1
ATOM 746 N N . LEU A 1 96 ? -17.407 14.876 19.941 1.00 94.50 96 LEU A N 1
ATOM 747 C CA . LEU A 1 96 ? -16.506 14.062 20.743 1.00 94.50 96 LEU A CA 1
ATOM 748 C C . LEU A 1 96 ? -16.229 12.720 20.054 1.00 94.50 96 LEU A C 1
ATOM 750 O O . LEU A 1 96 ? -15.064 12.346 19.963 1.00 94.50 96 LEU A O 1
ATOM 754 N N . PHE A 1 97 ? -17.242 12.066 19.475 1.00 95.00 97 PHE A N 1
ATOM 755 C CA . PHE A 1 97 ? -17.052 10.853 18.670 1.00 95.00 97 PHE A CA 1
ATOM 756 C C . PHE A 1 97 ? -16.043 11.071 17.536 1.00 95.00 97 PHE A C 1
ATOM 758 O O . PHE A 1 97 ? -15.059 10.340 17.423 1.00 95.00 97 PHE A O 1
ATOM 765 N N . GLU A 1 98 ? -16.229 12.124 16.732 1.00 96.50 98 GLU A N 1
ATOM 766 C CA . GLU A 1 98 ? -15.310 12.461 15.640 1.00 96.50 98 GLU A CA 1
ATOM 767 C C . GLU A 1 98 ? -13.899 12.792 16.141 1.00 96.50 98 GLU A C 1
ATOM 769 O O . GLU A 1 98 ? -12.906 12.404 15.524 1.00 96.50 98 GLU A O 1
ATOM 774 N N . THR A 1 99 ? -13.791 13.496 17.268 1.00 97.25 99 THR A N 1
ATOM 775 C CA . THR A 1 99 ? -12.495 13.809 17.883 1.00 97.25 99 THR A CA 1
ATOM 776 C C . THR A 1 99 ? -11.782 12.534 18.327 1.00 97.25 99 THR A C 1
ATOM 778 O O . THR A 1 99 ? -10.586 12.392 18.073 1.00 97.25 99 THR A O 1
ATOM 781 N N . THR A 1 100 ? -12.515 11.593 18.923 1.00 97.19 100 THR A N 1
ATOM 782 C CA . THR A 1 100 ? -11.998 10.302 19.382 1.00 97.19 100 THR A CA 1
ATOM 783 C C . THR A 1 100 ? -11.497 9.450 18.224 1.00 97.19 100 THR A C 1
ATOM 785 O O . THR A 1 100 ? -10.316 9.106 18.220 1.00 97.19 100 THR A O 1
ATOM 788 N N . ILE A 1 101 ? -12.323 9.178 17.204 1.00 97.75 101 ILE A N 1
ATOM 789 C CA . ILE A 1 101 ? -11.918 8.322 16.069 1.00 97.75 101 ILE A CA 1
ATOM 790 C C . ILE A 1 101 ? -10.736 8.915 15.289 1.00 97.75 101 ILE A C 1
ATOM 792 O O . ILE A 1 101 ? -9.870 8.179 14.820 1.00 97.75 101 ILE A O 1
ATOM 796 N N . ASN A 1 102 ? -10.649 10.246 15.192 1.00 98.19 102 ASN A N 1
ATOM 797 C CA . ASN A 1 102 ? -9.495 10.918 14.600 1.00 98.19 102 ASN A CA 1
ATOM 798 C C . ASN A 1 102 ? -8.252 10.771 15.488 1.00 98.19 102 ASN A C 1
ATOM 800 O O . ASN A 1 102 ? -7.170 10.480 14.989 1.00 98.19 102 ASN A O 1
ATOM 804 N N . GLY A 1 103 ? -8.394 10.953 16.803 1.00 97.81 103 GLY A N 1
ATOM 805 C CA . GLY A 1 103 ? -7.277 10.892 17.744 1.00 97.81 103 GLY A CA 1
ATOM 806 C C . GLY A 1 103 ? -6.675 9.495 17.925 1.00 97.81 103 GLY A C 1
ATOM 807 O O . GLY A 1 103 ? -5.514 9.402 18.320 1.00 97.81 103 GLY A O 1
ATOM 808 N N . ILE A 1 104 ? -7.414 8.431 17.600 1.00 97.94 104 ILE A N 1
ATOM 809 C CA . ILE A 1 104 ? -6.903 7.049 17.571 1.00 97.94 104 ILE A CA 1
ATOM 810 C C . ILE A 1 104 ? -6.477 6.582 16.166 1.00 97.94 104 ILE A C 1
ATOM 812 O O . ILE A 1 104 ? -6.265 5.389 15.955 1.00 97.94 104 ILE A O 1
ATOM 816 N N . SER A 1 105 ? -6.336 7.505 15.208 1.00 98.50 105 SER A N 1
ATOM 817 C CA . SER A 1 105 ? -5.959 7.207 13.820 1.00 98.50 105 SER A CA 1
ATOM 818 C C . SER A 1 105 ? -4.716 7.972 13.368 1.00 98.50 105 SER A C 1
ATOM 820 O O . SER A 1 105 ? -4.392 9.046 13.880 1.00 98.50 105 SER A O 1
ATOM 822 N N . SER A 1 106 ? -4.030 7.443 12.356 1.00 98.38 106 SER A N 1
ATOM 823 C CA . SER A 1 106 ? -2.889 8.110 11.724 1.00 98.38 106 SER A CA 1
ATOM 824 C C . SER A 1 106 ? -3.327 9.264 10.809 1.00 98.38 106 SER A C 1
ATOM 826 O O . SER A 1 106 ? -4.476 9.374 10.373 1.00 98.38 106 SER A O 1
ATOM 828 N N . LEU A 1 107 ? -2.384 10.156 10.493 1.00 97.25 107 LEU A N 1
ATOM 829 C CA . LEU A 1 107 ? -2.589 11.254 9.544 1.00 97.25 107 LEU A CA 1
ATOM 830 C C . LEU A 1 107 ? -2.181 10.854 8.114 1.00 97.25 107 LEU A C 1
ATOM 832 O O . LEU A 1 107 ? -1.180 10.160 7.948 1.00 97.25 107 LEU A O 1
ATOM 836 N N . PRO A 1 108 ? -2.860 11.371 7.069 1.00 97.56 108 PRO A N 1
ATOM 837 C CA . PRO A 1 108 ? -4.040 12.238 7.126 1.00 97.56 108 PRO A CA 1
ATOM 838 C C . PRO A 1 108 ? -5.328 11.446 7.401 1.00 97.56 108 PRO A C 1
ATOM 840 O O . PRO A 1 108 ? -5.537 10.384 6.820 1.00 97.56 108 PRO A O 1
ATOM 843 N N . TYR A 1 109 ? -6.245 12.000 8.202 1.00 96.25 109 TYR A N 1
ATOM 844 C CA . TYR A 1 109 ? -7.493 11.313 8.576 1.00 96.25 109 TYR A CA 1
ATOM 845 C C . TYR A 1 109 ? -8.356 10.897 7.379 1.00 96.25 109 TYR A C 1
ATOM 847 O O . TYR A 1 109 ? -9.029 9.880 7.439 1.00 96.25 109 TYR A O 1
ATOM 855 N N . SER A 1 110 ? -8.275 11.607 6.249 1.00 94.81 110 SER A N 1
ATOM 856 C CA . SER A 1 110 ? -8.969 11.226 5.010 1.00 94.81 110 SER A CA 1
ATOM 857 C C . SER A 1 110 ? -8.547 9.867 4.437 1.00 94.81 110 SER A C 1
ATOM 859 O O . SER A 1 110 ? -9.227 9.361 3.553 1.00 94.81 110 SER A O 1
ATOM 861 N N . LYS A 1 111 ? -7.404 9.323 4.872 1.00 95.31 111 LYS A N 1
ATOM 862 C CA . LYS A 1 111 ? -6.903 7.997 4.487 1.00 95.31 111 LYS A CA 1
ATOM 863 C C . LYS A 1 111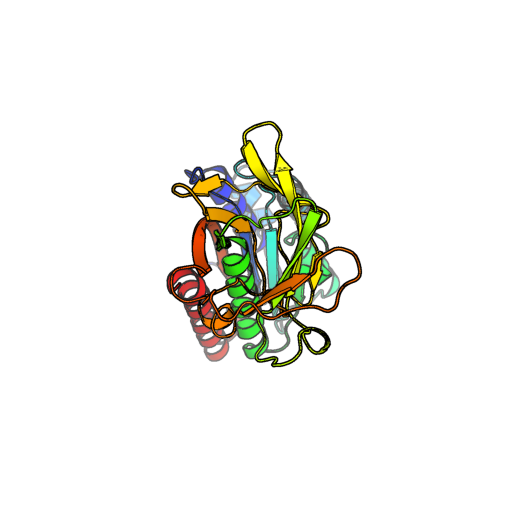 ? -7.178 6.941 5.560 1.00 95.31 111 LYS A C 1
ATOM 865 O O . LYS A 1 111 ? -7.401 5.793 5.207 1.00 95.31 111 LYS A O 1
ATOM 870 N N . TYR A 1 112 ? -7.104 7.316 6.835 1.00 97.69 112 TYR A N 1
ATOM 871 C CA . TYR A 1 112 ? -7.075 6.361 7.948 1.00 97.69 112 TYR A CA 1
ATOM 872 C C . TYR A 1 112 ? -8.373 6.313 8.769 1.00 97.69 112 TYR A C 1
ATOM 874 O O . TYR A 1 112 ? -8.510 5.438 9.616 1.00 97.69 112 TYR A O 1
ATOM 882 N N . VAL A 1 113 ? -9.325 7.222 8.538 1.00 97.88 113 VAL A N 1
ATOM 883 C CA . VAL A 1 113 ? -10.627 7.241 9.221 1.00 97.88 113 VAL A CA 1
ATOM 884 C C . VAL A 1 113 ? -11.737 6.951 8.218 1.00 97.88 113 VAL A C 1
ATOM 886 O O . VAL A 1 113 ? -11.957 7.711 7.275 1.00 97.88 113 VAL A O 1
ATOM 889 N N . HIS A 1 114 ? -12.475 5.873 8.464 1.00 96.81 114 HIS A N 1
ATOM 890 C CA . HIS A 1 114 ? -13.534 5.361 7.604 1.00 96.81 114 HIS A CA 1
ATOM 891 C C . HIS A 1 114 ? -14.857 5.365 8.372 1.00 96.81 114 HIS A C 1
ATOM 893 O O . HIS A 1 114 ? -15.167 4.443 9.123 1.00 96.81 114 HIS A O 1
ATOM 899 N N . LYS A 1 115 ? -15.643 6.432 8.213 1.00 95.69 115 LYS A N 1
ATOM 900 C CA . LYS A 1 115 ? -17.000 6.498 8.772 1.00 95.69 115 LYS A CA 1
ATOM 901 C C . LYS A 1 115 ? -17.957 5.754 7.849 1.00 95.69 115 LYS A C 1
ATOM 903 O O . LYS A 1 115 ? -18.018 6.090 6.669 1.00 95.69 115 LYS A O 1
ATOM 908 N N . VAL A 1 116 ? -18.701 4.800 8.393 1.00 93.88 116 VAL A N 1
ATOM 909 C CA . VAL A 1 116 ? -19.568 3.895 7.628 1.00 93.88 116 VAL A CA 1
ATOM 910 C C . VAL A 1 116 ? -21.024 3.995 8.064 1.00 93.88 116 VAL A C 1
ATOM 912 O O . VAL A 1 116 ? -21.315 4.304 9.222 1.00 93.88 116 VAL A O 1
ATOM 915 N N . ASN A 1 117 ? -21.943 3.713 7.138 1.00 89.00 117 ASN A N 1
ATOM 916 C CA . ASN A 1 117 ? -23.386 3.727 7.417 1.00 89.00 117 ASN A CA 1
ATOM 917 C C . ASN A 1 117 ? -24.002 2.327 7.517 1.00 89.00 117 ASN A C 1
ATOM 919 O O . ASN A 1 117 ? -25.113 2.188 8.031 1.00 89.00 117 ASN A O 1
ATOM 923 N N . ASP A 1 118 ? -23.303 1.298 7.037 1.00 88.00 118 ASP A N 1
ATOM 924 C CA . ASP A 1 118 ? -23.719 -0.097 7.130 1.00 88.00 118 ASP A CA 1
ATOM 925 C C . ASP A 1 118 ? -22.524 -1.066 7.155 1.00 88.00 118 ASP A C 1
ATOM 927 O O . ASP A 1 118 ? -21.369 -0.694 6.946 1.00 88.00 118 ASP A O 1
ATOM 931 N N . PHE A 1 119 ? -22.813 -2.338 7.428 1.00 86.56 119 PHE A N 1
ATOM 932 C CA . PHE A 1 119 ? -21.800 -3.385 7.567 1.00 86.56 119 PHE A CA 1
ATOM 933 C C . PHE A 1 119 ? -21.208 -3.882 6.245 1.00 86.56 119 PHE A C 1
ATOM 935 O O . PHE A 1 119 ? -20.147 -4.505 6.255 1.00 86.56 119 PHE A O 1
ATOM 942 N N . SER A 1 120 ? -21.842 -3.597 5.107 1.00 88.94 120 SER A N 1
ATOM 943 C CA . SER A 1 120 ? -21.229 -3.893 3.811 1.00 88.94 120 SER A CA 1
ATOM 944 C C . SER A 1 120 ? -20.050 -2.955 3.542 1.00 88.94 120 SER A C 1
ATOM 946 O O . SER A 1 120 ? -19.020 -3.399 3.036 1.00 88.94 120 SER A O 1
ATOM 948 N N . GLU A 1 121 ? -20.145 -1.694 3.977 1.00 93.50 121 GLU A N 1
ATOM 949 C CA . GLU A 1 121 ? -19.023 -0.751 3.949 1.00 93.50 121 GLU A CA 1
ATOM 950 C C . GLU A 1 121 ? -17.904 -1.174 4.915 1.00 93.50 121 GLU A C 1
ATOM 952 O O . GLU A 1 121 ? -16.730 -1.093 4.558 1.00 93.50 121 GLU A O 1
ATOM 957 N N . VAL A 1 122 ? -18.248 -1.691 6.105 1.00 92.06 122 VAL A N 1
ATOM 958 C CA . VAL A 1 122 ? -17.266 -2.262 7.051 1.00 92.06 122 VAL A CA 1
ATOM 959 C C . VAL A 1 122 ? -16.447 -3.354 6.365 1.00 92.06 122 VAL A C 1
ATOM 961 O O . VAL A 1 122 ? -15.220 -3.279 6.336 1.00 92.06 122 VAL A O 1
ATOM 964 N N . GLN A 1 123 ? -17.121 -4.335 5.760 1.00 92.50 123 GLN A N 1
ATOM 965 C CA . GLN A 1 123 ? -16.464 -5.422 5.035 1.00 92.50 123 GLN A CA 1
ATOM 966 C C . GLN A 1 123 ? -15.599 -4.908 3.876 1.00 92.50 123 GLN A C 1
ATOM 968 O O . GLN A 1 123 ? -14.486 -5.395 3.677 1.00 92.50 123 GLN A O 1
ATOM 973 N N . ALA A 1 124 ? -16.083 -3.914 3.127 1.00 94.50 124 ALA A N 1
ATOM 974 C CA . ALA A 1 124 ? -15.331 -3.315 2.030 1.00 94.50 124 ALA A CA 1
ATOM 975 C C . ALA A 1 124 ? -14.029 -2.659 2.515 1.00 94.50 124 ALA A C 1
ATOM 977 O O . ALA A 1 124 ? -12.979 -2.911 1.928 1.00 94.50 124 ALA A O 1
ATOM 978 N N . TYR A 1 125 ? -14.069 -1.892 3.609 1.00 95.81 125 TYR A N 1
ATOM 979 C CA . TYR A 1 125 ? -12.871 -1.260 4.164 1.00 95.81 125 TYR A CA 1
ATOM 980 C C . TYR A 1 125 ? -11.912 -2.262 4.804 1.00 95.81 125 TYR A C 1
ATOM 982 O O . TYR A 1 125 ? -10.703 -2.135 4.623 1.00 95.81 125 TYR A O 1
ATOM 990 N N . PHE A 1 126 ? -12.417 -3.295 5.485 1.00 94.88 126 PHE A N 1
ATOM 991 C CA . PHE A 1 126 ? -11.576 -4.407 5.937 1.00 94.88 126 PHE A CA 1
ATOM 992 C C . PHE A 1 126 ? -10.817 -5.032 4.762 1.00 94.88 126 PHE A C 1
ATOM 994 O O . PHE A 1 126 ? -9.591 -5.141 4.811 1.00 94.88 126 PHE A O 1
ATOM 1001 N N . ARG A 1 127 ? -11.521 -5.380 3.679 1.00 94.44 127 ARG A N 1
ATOM 1002 C CA . ARG A 1 127 ? -10.902 -5.928 2.466 1.00 94.44 127 ARG A CA 1
ATOM 1003 C C . ARG A 1 127 ? -9.862 -4.975 1.880 1.00 94.44 127 ARG A C 1
ATOM 1005 O O . ARG A 1 127 ? -8.736 -5.398 1.647 1.00 94.44 127 ARG A O 1
ATOM 1012 N N . GLU A 1 128 ? -10.220 -3.710 1.672 1.00 93.94 128 GLU A N 1
ATOM 1013 C CA . GLU A 1 128 ? -9.328 -2.703 1.085 1.00 93.94 128 GLU A CA 1
ATOM 1014 C C . GLU A 1 128 ? -8.036 -2.558 1.900 1.00 93.94 128 GLU A C 1
ATOM 1016 O O . GLU A 1 128 ? -6.937 -2.556 1.344 1.00 93.94 128 GLU A O 1
ATOM 1021 N N . ILE A 1 129 ? -8.149 -2.476 3.228 1.00 94.25 129 ILE A N 1
ATOM 1022 C CA . ILE A 1 129 ? -6.986 -2.377 4.111 1.00 94.25 129 ILE A CA 1
ATOM 1023 C C . ILE A 1 129 ? -6.153 -3.660 4.015 1.00 94.25 129 ILE A C 1
ATOM 1025 O O . ILE A 1 129 ? -4.952 -3.567 3.784 1.00 94.25 129 ILE A O 1
ATOM 1029 N N . ALA A 1 130 ? -6.757 -4.849 4.111 1.00 93.38 130 ALA A N 1
ATOM 1030 C CA . ALA A 1 130 ? -6.030 -6.118 3.994 1.00 93.38 130 ALA A CA 1
ATOM 1031 C C . ALA A 1 130 ? -5.275 -6.248 2.659 1.00 93.38 130 ALA A C 1
ATOM 1033 O O . ALA A 1 130 ? -4.101 -6.625 2.640 1.00 93.38 130 ALA A O 1
ATOM 1034 N N . GLU A 1 131 ? -5.925 -5.899 1.547 1.00 91.69 131 GLU A N 1
ATOM 1035 C CA . GLU A 1 131 ? -5.329 -5.914 0.211 1.00 91.69 131 GLU A CA 1
ATOM 1036 C C . GLU A 1 131 ? -4.161 -4.925 0.113 1.00 91.69 131 GLU A C 1
ATOM 1038 O O . GLU A 1 131 ? -3.091 -5.290 -0.374 1.00 91.69 131 GLU A O 1
ATOM 1043 N N . ASN A 1 132 ? -4.307 -3.708 0.642 1.00 90.75 132 ASN A N 1
ATOM 1044 C CA . ASN A 1 132 ? -3.234 -2.711 0.669 1.00 90.75 132 ASN A CA 1
ATOM 1045 C C . ASN A 1 132 ? -2.039 -3.149 1.533 1.00 90.75 132 ASN A C 1
ATOM 1047 O O . ASN A 1 132 ? -0.883 -2.967 1.134 1.00 90.75 132 ASN A O 1
ATOM 1051 N N . LEU A 1 133 ? -2.296 -3.750 2.700 1.00 91.00 133 LEU A N 1
ATOM 1052 C CA . LEU A 1 133 ? -1.255 -4.297 3.575 1.00 91.00 133 LEU A CA 1
ATOM 1053 C C . LEU A 1 133 ? -0.470 -5.396 2.848 1.00 91.00 133 LEU A C 1
ATOM 1055 O O . LEU A 1 133 ? 0.759 -5.351 2.818 1.00 91.00 133 LEU A O 1
ATOM 1059 N N . HIS A 1 134 ? -1.171 -6.316 2.180 1.00 86.94 134 HIS A N 1
ATOM 1060 C CA . HIS A 1 134 ? -0.559 -7.364 1.363 1.00 86.94 134 HIS A CA 1
ATOM 1061 C C . HIS A 1 134 ? 0.247 -6.800 0.179 1.00 86.94 134 HIS A C 1
ATOM 1063 O O . HIS A 1 134 ? 1.367 -7.232 -0.109 1.00 86.94 134 HIS A O 1
ATOM 1069 N N . GLN A 1 135 ? -0.293 -5.790 -0.508 1.00 86.50 135 GLN A N 1
ATOM 1070 C CA . GLN A 1 135 ? 0.410 -5.128 -1.605 1.00 86.50 135 GLN A CA 1
ATOM 1071 C C . GLN A 1 135 ? 1.701 -4.444 -1.153 1.00 86.50 135 GLN A C 1
ATOM 1073 O O . GLN A 1 135 ? 2.655 -4.359 -1.929 1.00 86.50 135 GLN A O 1
ATOM 1078 N N . THR A 1 136 ? 1.727 -3.945 0.080 1.00 87.06 136 THR A N 1
ATOM 1079 C CA . THR A 1 136 ? 2.887 -3.272 0.672 1.00 87.06 136 THR A CA 1
ATOM 1080 C C . THR A 1 136 ? 3.926 -4.273 1.168 1.00 87.06 136 THR A C 1
ATOM 1082 O O . THR A 1 136 ? 5.123 -4.017 1.060 1.00 87.06 136 THR A O 1
ATOM 1085 N N . SER A 1 137 ? 3.491 -5.437 1.654 1.00 89.19 137 SER A N 1
ATOM 1086 C CA . SER A 1 137 ? 4.373 -6.493 2.156 1.00 89.19 137 SER A CA 1
ATOM 1087 C C . SER A 1 137 ? 4.993 -7.373 1.069 1.00 89.19 137 SER A C 1
ATOM 1089 O O . SER A 1 137 ? 5.689 -8.334 1.387 1.00 89.19 137 SER A O 1
ATOM 1091 N N . THR A 1 138 ? 4.781 -7.052 -0.207 1.00 90.62 138 THR A N 1
ATOM 1092 C CA . THR A 1 138 ? 5.290 -7.836 -1.334 1.00 90.62 138 THR A CA 1
ATOM 1093 C C . THR A 1 138 ? 6.164 -6.976 -2.244 1.00 90.62 138 THR A C 1
ATOM 1095 O O . THR A 1 138 ? 5.722 -5.948 -2.761 1.00 90.62 138 THR A O 1
ATOM 1098 N N . ASN A 1 139 ? 7.392 -7.424 -2.501 1.00 93.56 139 ASN A N 1
ATOM 1099 C CA . ASN A 1 139 ? 8.257 -6.869 -3.539 1.00 93.56 139 ASN A CA 1
ATOM 1100 C C . ASN A 1 139 ? 8.211 -7.765 -4.780 1.00 93.56 139 ASN A C 1
ATOM 1102 O O . ASN A 1 139 ? 8.757 -8.868 -4.788 1.00 93.56 139 ASN A O 1
ATOM 1106 N N . SER A 1 140 ? 7.560 -7.285 -5.838 1.00 96.06 140 SER A N 1
ATOM 1107 C CA . SER A 1 140 ? 7.533 -7.970 -7.129 1.00 96.06 140 SER A CA 1
ATOM 1108 C C . SER A 1 140 ? 8.760 -7.609 -7.958 1.00 96.06 140 SER A C 1
ATOM 1110 O O . SER A 1 140 ? 8.947 -6.457 -8.356 1.00 96.06 140 SER A O 1
ATOM 1112 N N . ILE A 1 141 ? 9.569 -8.617 -8.268 1.00 97.62 141 ILE A N 1
ATOM 1113 C CA . ILE A 1 141 ? 10.815 -8.489 -9.017 1.00 97.62 141 ILE A CA 1
ATOM 1114 C C . ILE A 1 141 ? 10.619 -9.053 -10.419 1.00 97.62 141 ILE A C 1
ATOM 1116 O O . ILE A 1 141 ? 10.541 -10.269 -10.617 1.00 97.62 141 ILE A O 1
ATOM 1120 N N . LEU A 1 142 ? 10.595 -8.176 -11.420 1.00 97.75 142 LEU A N 1
ATOM 1121 C CA . LEU A 1 142 ? 10.622 -8.577 -12.822 1.00 97.75 142 LEU A CA 1
ATOM 1122 C C . LEU A 1 142 ? 12.070 -8.810 -13.255 1.00 97.75 142 LEU A C 1
ATOM 1124 O O . LEU A 1 142 ? 12.874 -7.884 -13.341 1.00 97.75 142 LEU A O 1
ATOM 1128 N N . THR A 1 143 ? 12.389 -10.049 -13.600 1.00 97.06 143 THR A N 1
ATOM 1129 C CA . THR A 1 143 ? 13.675 -10.425 -14.185 1.00 97.06 143 THR A CA 1
ATOM 1130 C C . THR A 1 143 ? 13.544 -10.535 -15.700 1.00 97.06 143 THR A C 1
ATOM 1132 O O . THR A 1 143 ? 12.684 -11.261 -16.199 1.00 97.06 143 THR A O 1
ATOM 1135 N N . MET A 1 144 ? 14.415 -9.850 -16.444 1.00 95.19 144 MET A N 1
ATOM 1136 C CA . MET A 1 144 ? 14.487 -9.919 -17.905 1.00 95.19 144 MET A CA 1
ATOM 1137 C C . MET A 1 144 ? 15.897 -10.265 -18.376 1.00 95.19 144 MET A C 1
ATOM 1139 O O . MET A 1 144 ? 16.859 -9.555 -18.088 1.00 95.19 144 MET A O 1
ATOM 1143 N N . ARG A 1 145 ? 16.011 -11.335 -19.163 1.00 93.50 145 ARG A N 1
ATOM 1144 C CA . ARG A 1 145 ? 17.259 -11.837 -19.741 1.00 93.50 145 ARG A CA 1
ATOM 1145 C C . ARG A 1 145 ? 17.255 -11.642 -21.240 1.00 93.50 145 ARG A C 1
ATOM 1147 O O . ARG A 1 145 ? 16.303 -12.020 -21.918 1.00 93.50 145 ARG A O 1
ATOM 1154 N N . PHE A 1 146 ? 18.325 -11.105 -21.803 1.00 90.06 146 PHE A N 1
ATOM 1155 C CA . PHE A 1 146 ? 18.435 -11.006 -23.256 1.00 90.06 146 PHE A CA 1
ATOM 1156 C C . PHE A 1 146 ? 19.885 -10.944 -23.733 1.00 90.06 146 PHE A C 1
ATOM 1158 O O . PHE A 1 146 ? 20.769 -10.572 -22.962 1.00 90.06 146 PHE A O 1
ATOM 1165 N N . PRO A 1 147 ? 20.143 -11.292 -25.009 1.00 88.69 147 PRO A N 1
ATOM 1166 C CA . PRO A 1 147 ? 21.469 -11.151 -25.590 1.00 88.69 147 PRO A CA 1
ATOM 1167 C C . PRO A 1 147 ? 21.943 -9.700 -25.555 1.00 88.69 147 PRO A C 1
ATOM 1169 O O . PRO A 1 147 ? 21.159 -8.793 -25.867 1.00 88.69 147 PRO A O 1
ATOM 1172 N N . VAL A 1 148 ? 23.216 -9.499 -25.211 1.00 87.12 148 VAL A N 1
ATOM 1173 C CA . VAL A 1 148 ? 23.871 -8.188 -25.246 1.00 87.12 148 VAL A CA 1
ATOM 1174 C C . VAL A 1 148 ? 23.718 -7.592 -26.652 1.00 87.12 148 VAL A C 1
ATOM 1176 O O . VAL A 1 148 ? 24.072 -8.250 -27.632 1.00 87.12 148 VAL A O 1
ATOM 1179 N N . PRO A 1 149 ? 23.175 -6.371 -26.796 1.00 84.94 149 PRO A N 1
ATOM 1180 C CA . PRO A 1 149 ? 23.132 -5.700 -28.088 1.00 84.94 149 PRO A CA 1
ATOM 1181 C C . PRO A 1 149 ? 24.538 -5.516 -28.675 1.00 84.94 149 PRO A C 1
ATOM 1183 O O . PRO A 1 149 ? 25.442 -5.054 -27.986 1.00 84.94 149 PRO A O 1
ATOM 1186 N N . ASN A 1 150 ? 24.702 -5.801 -29.970 1.00 77.06 150 ASN A N 1
ATOM 1187 C CA . ASN A 1 150 ? 25.989 -5.654 -30.669 1.00 77.06 150 ASN A CA 1
ATOM 1188 C C . ASN A 1 150 ? 26.527 -4.212 -30.660 1.00 77.06 150 ASN A C 1
ATOM 1190 O O . ASN A 1 150 ? 27.729 -3.999 -30.783 1.00 77.06 150 ASN A O 1
ATOM 1194 N N . ASN A 1 151 ? 25.636 -3.224 -30.532 1.00 79.12 151 ASN A N 1
ATOM 1195 C CA . ASN A 1 151 ? 25.979 -1.808 -30.510 1.00 79.12 151 ASN A CA 1
ATOM 1196 C C . ASN A 1 151 ? 25.721 -1.217 -29.120 1.00 79.12 151 ASN A C 1
ATOM 1198 O O . ASN A 1 151 ? 24.635 -1.378 -28.553 1.00 79.12 151 ASN A O 1
ATOM 1202 N N . THR A 1 152 ? 26.687 -0.454 -28.608 1.00 74.62 152 THR A N 1
ATOM 1203 C CA . THR A 1 152 ? 26.451 0.430 -27.458 1.00 74.62 152 THR A CA 1
ATOM 1204 C C . THR A 1 152 ? 25.471 1.548 -27.842 1.00 74.62 152 THR A C 1
ATOM 1206 O O . THR A 1 152 ? 25.393 1.929 -29.012 1.00 74.62 152 THR A O 1
ATOM 1209 N N . ASN A 1 153 ? 24.714 2.070 -26.876 1.00 85.12 153 ASN A N 1
ATOM 1210 C CA . ASN A 1 153 ? 23.623 3.036 -27.067 1.00 85.12 153 ASN A CA 1
ATOM 1211 C C . ASN A 1 153 ? 22.400 2.495 -27.833 1.00 85.12 153 ASN A C 1
ATOM 1213 O O . ASN A 1 153 ? 21.660 3.255 -28.460 1.00 85.12 153 ASN A O 1
ATOM 1217 N N . THR A 1 154 ? 22.152 1.186 -27.773 1.00 91.12 154 THR A N 1
ATOM 1218 C CA . THR A 1 154 ? 20.933 0.598 -28.348 1.00 91.12 154 THR A CA 1
ATOM 1219 C C . THR A 1 154 ? 19.727 0.937 -27.473 1.00 91.12 154 THR A C 1
ATOM 1221 O O . THR A 1 154 ? 19.733 0.654 -26.276 1.00 91.12 154 THR A O 1
ATOM 1224 N N . ARG A 1 155 ? 18.660 1.494 -28.059 1.00 94.31 155 ARG A N 1
ATOM 1225 C CA . ARG A 1 155 ? 17.381 1.651 -27.352 1.00 94.31 155 ARG A CA 1
ATOM 1226 C C . ARG A 1 155 ? 16.654 0.318 -27.305 1.00 94.31 155 ARG A C 1
ATOM 1228 O O . ARG A 1 155 ? 16.479 -0.335 -28.336 1.00 94.31 155 ARG A O 1
ATOM 1235 N N . LEU A 1 156 ? 16.219 -0.057 -26.113 1.00 94.81 156 LEU A N 1
ATOM 1236 C CA . LEU A 1 156 ? 15.448 -1.261 -25.850 1.00 94.81 156 LEU A CA 1
ATOM 1237 C C . LEU A 1 156 ? 14.074 -0.857 -25.338 1.00 94.81 156 LEU A C 1
ATOM 1239 O O . LEU A 1 156 ? 13.978 0.030 -24.493 1.00 94.81 156 LEU A O 1
ATOM 1243 N N . ARG A 1 157 ? 13.029 -1.523 -25.826 1.00 96.31 157 ARG A N 1
ATOM 1244 C CA . ARG A 1 157 ? 11.688 -1.439 -25.251 1.00 96.31 157 ARG A CA 1
ATOM 1245 C C . ARG A 1 157 ? 11.120 -2.839 -25.070 1.00 96.31 157 ARG A C 1
ATOM 1247 O O . ARG A 1 157 ? 11.188 -3.652 -25.986 1.00 96.31 157 ARG A O 1
ATOM 1254 N N . PHE A 1 158 ? 10.549 -3.094 -23.905 1.00 96.75 158 PHE A N 1
ATOM 1255 C CA . PHE A 1 158 ? 9.797 -4.300 -23.589 1.00 96.75 158 PHE A CA 1
ATOM 1256 C C . PHE A 1 158 ? 8.343 -3.896 -23.414 1.00 96.75 158 PHE A C 1
ATOM 1258 O O . PHE A 1 158 ? 8.048 -3.110 -22.518 1.00 96.75 158 PHE A O 1
ATOM 1265 N N . THR A 1 159 ? 7.467 -4.360 -24.299 1.00 97.31 159 THR A N 1
ATOM 1266 C CA . THR A 1 159 ? 6.018 -4.118 -24.210 1.00 97.31 159 THR A CA 1
ATOM 1267 C C . THR A 1 159 ? 5.367 -5.283 -23.482 1.00 97.31 159 THR A C 1
ATOM 1269 O O . THR A 1 159 ? 5.817 -6.408 -23.671 1.00 97.31 159 THR A O 1
ATOM 1272 N N . PHE A 1 160 ? 4.340 -5.030 -22.675 1.00 96.31 160 PHE A N 1
ATOM 1273 C CA . PHE A 1 160 ? 3.650 -6.033 -21.844 1.00 96.31 160 PHE A CA 1
ATOM 1274 C C . PHE A 1 160 ? 2.190 -6.250 -22.269 1.00 96.31 160 PHE A C 1
ATOM 1276 O O . PHE A 1 160 ? 1.496 -7.112 -21.736 1.00 96.31 160 PHE A O 1
ATOM 1283 N N . ASP A 1 161 ? 1.729 -5.492 -23.259 1.00 94.81 161 ASP A N 1
ATOM 1284 C CA . ASP A 1 161 ? 0.409 -5.570 -23.865 1.00 94.81 161 ASP A CA 1
ATOM 1285 C C . ASP A 1 161 ? 0.439 -6.297 -25.226 1.00 94.81 161 ASP A C 1
ATOM 1287 O O . ASP A 1 161 ? 1.490 -6.381 -25.871 1.00 94.81 161 ASP A O 1
ATOM 1291 N N . PRO A 1 162 ? -0.701 -6.855 -25.685 1.00 93.56 162 PRO A N 1
ATOM 1292 C CA . PRO A 1 162 ? -0.779 -7.641 -26.917 1.00 93.56 162 PRO A CA 1
ATOM 1293 C C . PRO A 1 162 ? -0.760 -6.743 -28.166 1.00 93.56 162 PRO A C 1
ATOM 1295 O O . PRO A 1 162 ? -1.745 -6.639 -28.896 1.00 93.56 162 PRO A O 1
ATOM 1298 N N . VAL A 1 163 ? 0.364 -6.068 -28.410 1.00 94.38 163 VAL A N 1
ATOM 1299 C CA . VAL A 1 163 ? 0.545 -5.156 -29.547 1.00 94.38 163 VAL A CA 1
ATOM 1300 C C . VAL A 1 163 ? 1.385 -5.777 -30.653 1.00 94.38 163 VAL A C 1
ATOM 1302 O O . VAL A 1 163 ? 2.391 -6.438 -30.398 1.00 94.38 163 VAL A O 1
ATOM 1305 N N . GLU A 1 164 ? 1.005 -5.529 -31.904 1.00 91.62 164 GLU A N 1
ATOM 1306 C CA . GLU A 1 164 ? 1.811 -5.882 -33.085 1.00 91.62 164 GLU A CA 1
ATOM 1307 C C . GLU A 1 164 ? 2.669 -4.712 -33.586 1.00 91.62 164 GLU A C 1
ATOM 1309 O O . GLU A 1 164 ? 3.632 -4.919 -34.322 1.00 91.62 164 GLU A O 1
ATOM 1314 N N . ASP A 1 165 ? 2.362 -3.491 -33.144 1.00 92.25 165 ASP A N 1
ATOM 1315 C CA . ASP A 1 165 ? 3.149 -2.287 -33.392 1.00 92.25 165 ASP A CA 1
ATOM 1316 C C . ASP A 1 165 ? 3.519 -1.633 -32.055 1.00 92.25 165 ASP A C 1
ATOM 1318 O O . ASP A 1 165 ? 2.669 -1.262 -31.246 1.00 92.25 165 ASP A O 1
ATOM 1322 N N . VAL A 1 166 ? 4.818 -1.457 -31.839 1.00 94.94 166 VAL A N 1
ATOM 1323 C CA . VAL A 1 166 ? 5.414 -0.838 -30.648 1.00 94.94 166 VAL A CA 1
ATOM 1324 C C . VAL A 1 166 ? 4.879 0.558 -30.310 1.00 94.94 166 VAL A C 1
ATOM 1326 O O . VAL A 1 166 ? 4.947 0.977 -29.153 1.00 94.94 166 VAL A O 1
ATOM 1329 N N . SER A 1 167 ? 4.370 1.297 -31.300 1.00 94.31 167 SER A N 1
ATOM 1330 C CA . SER A 1 167 ? 3.783 2.627 -31.117 1.00 94.31 167 SER A CA 1
ATOM 1331 C C . SER A 1 167 ? 2.399 2.588 -30.465 1.00 94.31 167 SER A C 1
ATOM 1333 O O . SER A 1 167 ? 1.983 3.588 -29.884 1.00 94.31 167 SER A O 1
ATOM 1335 N N . GLN A 1 168 ? 1.714 1.444 -30.518 1.00 96.44 168 GLN A N 1
ATOM 1336 C CA . GLN A 1 168 ? 0.395 1.244 -29.914 1.00 96.44 168 GLN A CA 1
ATOM 1337 C C . GLN A 1 168 ? 0.483 0.893 -28.425 1.00 96.44 168 GLN A C 1
ATOM 1339 O O . GLN A 1 168 ? -0.510 1.037 -27.711 1.00 96.44 168 GLN A O 1
ATOM 1344 N N . SER A 1 169 ? 1.662 0.467 -27.958 1.00 97.12 169 SER A N 1
ATOM 1345 C CA . SER A 1 169 ? 1.853 0.011 -26.583 1.00 97.12 169 SER A CA 1
ATOM 1346 C C . SER A 1 169 ? 1.568 1.111 -25.567 1.00 97.12 169 SER A C 1
ATOM 1348 O O . SER A 1 169 ? 2.137 2.203 -25.634 1.00 97.12 169 SER A O 1
ATOM 1350 N N . GLN A 1 170 ? 0.710 0.789 -24.606 1.00 96.81 170 GLN A N 1
ATOM 1351 C CA . GLN A 1 170 ? 0.424 1.593 -23.421 1.00 96.81 170 GLN A CA 1
ATOM 1352 C C . GLN A 1 170 ? 1.150 1.062 -22.182 1.00 96.81 170 GLN A C 1
ATOM 1354 O O . GLN A 1 170 ? 1.176 1.753 -21.168 1.00 96.81 170 GLN A O 1
ATOM 1359 N N . GLN A 1 171 ? 1.738 -0.137 -22.258 1.00 97.00 171 GLN A N 1
ATOM 1360 C CA . GLN A 1 171 ? 2.422 -0.789 -21.142 1.00 97.00 171 GLN A CA 1
ATOM 1361 C C . GLN A 1 171 ? 3.827 -1.229 -21.543 1.00 97.00 171 GLN A C 1
ATOM 1363 O O . GLN A 1 171 ? 3.995 -2.251 -22.211 1.00 97.00 171 GLN A O 1
ATOM 1368 N N . TYR A 1 172 ? 4.853 -0.470 -21.150 1.00 97.69 172 TYR A N 1
ATOM 1369 C CA . TYR A 1 172 ? 6.231 -0.813 -21.494 1.00 97.69 172 TYR A CA 1
ATOM 1370 C C . TYR A 1 172 ? 7.306 -0.260 -20.560 1.00 97.69 172 TYR A C 1
ATOM 1372 O O . TYR A 1 172 ? 7.146 0.779 -19.918 1.00 97.69 172 TYR A O 1
ATOM 1380 N N . ILE A 1 173 ? 8.451 -0.943 -20.582 1.00 98.12 173 ILE A N 1
ATOM 1381 C CA . ILE A 1 173 ? 9.731 -0.470 -20.050 1.00 98.12 173 ILE A CA 1
ATOM 1382 C C . ILE A 1 173 ? 10.621 -0.110 -21.235 1.00 98.12 173 ILE A C 1
ATOM 1384 O O . ILE A 1 173 ? 10.820 -0.926 -22.132 1.00 98.12 173 ILE A O 1
ATOM 1388 N N . GLU A 1 174 ? 11.174 1.097 -21.253 1.00 97.31 174 GLU A N 1
ATOM 1389 C CA . GLU A 1 174 ? 12.135 1.546 -22.264 1.00 97.31 174 GLU A CA 1
ATOM 1390 C C . GLU A 1 174 ? 13.411 2.051 -21.605 1.00 97.31 174 GLU A C 1
ATOM 1392 O O . GLU A 1 174 ? 13.342 2.686 -20.564 1.00 97.31 174 GLU A O 1
ATOM 1397 N N . GLY A 1 175 ? 14.563 1.842 -22.236 1.00 95.81 175 GLY A N 1
ATOM 1398 C CA . GLY A 1 175 ? 15.802 2.500 -21.840 1.00 95.81 175 GLY A CA 1
ATOM 1399 C C . GLY A 1 175 ? 16.892 2.392 -22.900 1.00 95.81 175 GLY A C 1
ATOM 1400 O O . GLY A 1 175 ? 16.708 1.792 -23.963 1.00 95.81 175 GLY A O 1
ATOM 1401 N N . VAL A 1 176 ? 18.045 2.989 -22.614 1.00 95.00 176 VAL A N 1
ATOM 1402 C CA . VAL A 1 176 ? 19.233 2.955 -23.472 1.00 95.00 176 VAL A CA 1
ATOM 1403 C C . VAL A 1 176 ? 20.254 2.008 -22.864 1.00 95.00 176 VAL A C 1
ATOM 1405 O O . VAL A 1 176 ? 20.761 2.258 -21.770 1.00 95.00 176 VAL A O 1
ATOM 1408 N N . PHE A 1 177 ? 20.556 0.928 -23.578 1.00 93.00 177 PHE A N 1
ATOM 1409 C CA . PHE A 1 177 ? 21.579 -0.021 -23.176 1.00 93.00 177 PHE A CA 1
ATOM 1410 C C . PHE A 1 177 ? 22.972 0.541 -23.453 1.00 93.00 177 PHE A C 1
ATOM 1412 O O . PHE A 1 177 ? 23.284 0.947 -24.578 1.00 93.00 177 PHE A O 1
ATOM 1419 N N . VAL A 1 178 ? 23.821 0.497 -22.435 1.00 90.19 178 VAL A N 1
ATOM 1420 C CA . VAL A 1 178 ? 25.231 0.869 -22.484 1.00 90.19 178 VAL A CA 1
ATOM 1421 C C . VAL A 1 178 ? 26.033 -0.247 -21.827 1.00 90.19 178 VAL A C 1
ATOM 1423 O O . VAL A 1 178 ? 25.606 -0.820 -20.827 1.00 90.19 178 VAL A O 1
ATOM 1426 N N . MET A 1 179 ? 27.201 -0.562 -22.382 1.00 86.44 179 MET A N 1
ATOM 1427 C CA . MET A 1 179 ? 28.150 -1.433 -21.695 1.00 86.44 179 MET A CA 1
ATOM 1428 C C . MET A 1 179 ? 28.916 -0.617 -20.651 1.00 86.44 179 MET A C 1
ATOM 1430 O O . MET A 1 179 ? 29.561 0.374 -21.000 1.00 86.44 179 MET A O 1
ATOM 1434 N N . GLY A 1 180 ? 28.827 -1.015 -19.385 1.00 74.31 180 GLY A N 1
ATOM 1435 C CA . GLY A 1 180 ? 29.587 -0.433 -18.286 1.00 74.31 180 GLY A CA 1
ATOM 1436 C C . GLY A 1 180 ? 31.085 -0.699 -18.425 1.00 74.31 180 GLY A C 1
ATOM 1437 O O . GLY A 1 180 ? 31.520 -1.657 -19.067 1.00 74.31 180 GLY A O 1
ATOM 1438 N N . SER A 1 181 ? 31.902 0.160 -17.814 1.00 74.25 181 SER A N 1
ATOM 1439 C CA . SER A 1 181 ? 33.365 0.011 -17.802 1.00 74.25 181 SER A CA 1
ATOM 1440 C C . SER A 1 181 ? 33.845 -1.218 -17.024 1.00 74.25 181 SER A C 1
ATOM 1442 O O . SER A 1 181 ? 34.969 -1.668 -17.217 1.00 74.25 181 SER A O 1
ATOM 1444 N N . ASP A 1 182 ? 33.000 -1.741 -16.140 1.00 73.94 182 ASP A N 1
ATOM 1445 C CA . ASP A 1 182 ? 33.180 -2.971 -15.369 1.00 73.94 182 ASP A CA 1
ATOM 1446 C C . ASP A 1 182 ? 32.744 -4.234 -16.140 1.00 73.94 182 ASP A C 1
ATOM 1448 O O . ASP A 1 182 ? 32.815 -5.336 -15.603 1.00 73.94 182 ASP A O 1
ATOM 1452 N N . GLY A 1 183 ? 32.308 -4.084 -17.397 1.00 75.62 183 GLY A N 1
ATOM 1453 C CA . GLY A 1 183 ? 31.833 -5.179 -18.243 1.00 75.62 183 GLY A CA 1
ATOM 1454 C C . GLY A 1 183 ? 30.381 -5.586 -17.985 1.00 75.62 183 GLY A C 1
ATOM 1455 O O . GLY A 1 183 ? 29.889 -6.494 -18.652 1.00 75.62 183 GLY A O 1
ATOM 1456 N N . ASN A 1 184 ? 29.681 -4.919 -17.063 1.00 81.88 184 ASN A N 1
ATOM 1457 C CA . ASN A 1 184 ? 28.264 -5.157 -16.821 1.00 81.88 184 ASN A CA 1
ATOM 1458 C C . ASN A 1 184 ? 27.404 -4.276 -17.730 1.00 81.88 184 ASN A C 1
ATOM 1460 O O . ASN A 1 184 ? 27.697 -3.105 -17.965 1.00 81.88 184 ASN A O 1
ATOM 1464 N N . GLY A 1 185 ? 26.308 -4.830 -18.245 1.00 88.00 185 GLY A N 1
ATOM 1465 C CA . GLY A 1 185 ? 25.324 -4.040 -18.979 1.00 88.00 185 GLY A CA 1
ATOM 1466 C C . GLY A 1 185 ? 24.622 -3.045 -18.055 1.00 88.00 185 GLY A C 1
ATOM 1467 O O . GLY A 1 185 ? 24.322 -3.361 -16.910 1.00 88.00 185 GLY A O 1
ATOM 1468 N N . VAL A 1 186 ? 24.307 -1.855 -18.551 1.00 92.19 186 VAL A N 1
ATOM 1469 C CA . VAL A 1 186 ? 23.514 -0.857 -17.827 1.00 92.19 186 VAL A CA 1
ATOM 1470 C C . VAL A 1 186 ? 22.406 -0.362 -18.742 1.00 92.19 186 VAL A C 1
ATOM 1472 O O . VAL A 1 186 ? 22.642 -0.040 -19.907 1.00 92.19 186 VAL A O 1
ATOM 1475 N N . LEU A 1 187 ? 21.186 -0.289 -18.220 1.00 94.25 187 LEU A N 1
ATOM 1476 C CA . LEU A 1 187 ? 20.066 0.367 -18.874 1.00 94.25 187 LEU A CA 1
ATOM 1477 C C . LEU A 1 187 ? 19.900 1.748 -18.243 1.00 94.25 187 LEU A C 1
ATOM 1479 O O . LEU A 1 187 ? 19.661 1.860 -17.047 1.00 94.25 187 LEU A O 1
ATOM 1483 N N . THR A 1 188 ? 20.061 2.798 -19.040 1.00 95.25 188 THR A N 1
ATOM 1484 C CA . THR A 1 188 ? 19.980 4.199 -18.595 1.00 95.25 188 THR A CA 1
ATOM 1485 C C . THR A 1 188 ? 18.750 4.887 -19.173 1.00 95.25 188 THR A C 1
ATOM 1487 O O . THR A 1 188 ? 18.213 4.450 -20.194 1.00 95.25 188 THR A O 1
ATOM 1490 N N . ASN A 1 189 ? 18.323 5.988 -18.547 1.00 95.69 189 ASN A N 1
ATOM 1491 C CA . ASN A 1 189 ? 17.113 6.728 -18.922 1.00 95.69 189 ASN A CA 1
ATOM 1492 C C . ASN A 1 189 ? 15.881 5.818 -18.986 1.00 95.69 189 ASN A C 1
ATOM 1494 O O . ASN A 1 189 ? 15.084 5.896 -19.924 1.00 95.69 189 ASN A O 1
ATOM 1498 N N . VAL A 1 190 ? 15.774 4.917 -18.010 1.00 97.81 190 VAL A N 1
ATOM 1499 C CA . VAL A 1 190 ? 14.691 3.947 -17.949 1.00 97.81 190 VAL A CA 1
ATOM 1500 C C . VAL A 1 190 ? 13.371 4.666 -17.711 1.00 97.81 190 VAL A C 1
ATOM 1502 O O . VAL A 1 190 ? 13.254 5.505 -16.817 1.00 97.81 190 VAL A O 1
ATOM 1505 N N . ARG A 1 191 ? 12.375 4.328 -18.526 1.00 97.75 191 ARG A N 1
ATOM 1506 C CA . ARG A 1 191 ? 11.012 4.832 -18.435 1.00 97.75 191 ARG A CA 1
ATOM 1507 C C . ARG A 1 191 ? 10.035 3.677 -18.335 1.00 97.75 191 ARG A C 1
ATOM 1509 O O . ARG A 1 191 ? 10.082 2.756 -19.146 1.00 97.75 191 ARG A O 1
ATOM 1516 N N . TYR A 1 192 ? 9.109 3.816 -17.402 1.00 97.94 192 TYR A N 1
ATOM 1517 C CA . TYR A 1 192 ? 7.981 2.924 -17.185 1.00 97.94 192 TYR A CA 1
ATOM 1518 C C . TYR A 1 192 ? 6.717 3.644 -17.670 1.00 97.94 192 TYR A C 1
ATOM 1520 O O . TYR A 1 192 ? 6.503 4.811 -17.338 1.00 97.94 192 TYR A O 1
ATOM 1528 N N . VAL A 1 193 ? 5.927 3.006 -18.531 1.00 97.94 193 VAL A N 1
ATOM 1529 C CA . VAL A 1 193 ? 4.678 3.558 -19.080 1.00 97.94 193 VAL A CA 1
ATOM 1530 C C . VAL A 1 193 ? 3.578 2.544 -18.849 1.00 97.94 193 VAL A C 1
ATOM 1532 O O . VAL A 1 193 ? 3.771 1.389 -19.208 1.00 97.94 193 VAL A O 1
ATOM 1535 N N . GLY A 1 194 ? 2.469 2.962 -18.232 1.00 96.25 194 GLY A N 1
ATOM 1536 C CA . GLY A 1 194 ? 1.363 2.065 -17.862 1.00 96.25 194 GLY A CA 1
ATOM 1537 C C . GLY A 1 194 ? 1.733 1.007 -16.815 1.00 96.25 194 GLY A C 1
ATOM 1538 O O . GLY A 1 194 ? 1.023 0.023 -16.671 1.00 96.25 194 GLY A O 1
ATOM 1539 N N . LEU A 1 195 ? 2.861 1.191 -16.133 1.00 96.75 195 LEU A N 1
ATOM 1540 C CA . LEU A 1 195 ? 3.419 0.346 -15.079 1.00 96.75 195 LEU A CA 1
ATOM 1541 C C . LEU A 1 195 ? 4.432 1.182 -14.285 1.00 96.75 195 LEU A C 1
ATOM 1543 O O . LEU A 1 195 ? 4.843 2.255 -14.746 1.00 96.75 195 LEU A O 1
ATOM 1547 N N . SER A 1 196 ? 4.846 0.707 -13.114 1.00 96.69 196 SER A N 1
ATOM 1548 C CA . SER A 1 196 ? 5.846 1.386 -12.282 1.00 96.69 196 SER A CA 1
ATOM 1549 C C . SER A 1 196 ? 6.858 0.408 -11.678 1.00 96.69 196 SER A C 1
ATOM 1551 O O . SER A 1 196 ? 6.647 -0.802 -11.680 1.00 96.69 196 SER A O 1
ATOM 1553 N N . SER A 1 197 ? 7.992 0.944 -11.223 1.00 97.12 197 SER A N 1
ATOM 1554 C CA . SER A 1 197 ? 9.081 0.206 -10.577 1.00 97.12 197 SER A CA 1
ATOM 1555 C C . SER A 1 197 ? 9.831 1.125 -9.619 1.00 97.12 197 SER A C 1
ATOM 1557 O O . SER A 1 197 ? 9.987 2.320 -9.893 1.00 97.12 197 SER A O 1
ATOM 1559 N N . SER A 1 198 ? 10.355 0.559 -8.532 1.00 96.06 198 SER A N 1
ATOM 1560 C CA . SER A 1 198 ? 11.226 1.262 -7.587 1.00 96.06 198 SER A CA 1
ATOM 1561 C C . SER A 1 198 ? 12.693 1.324 -8.037 1.00 96.06 198 SER A C 1
ATOM 1563 O O . SER A 1 198 ? 13.467 2.090 -7.465 1.00 96.06 198 SER A O 1
ATOM 1565 N N . SER A 1 199 ? 13.091 0.605 -9.097 1.00 96.06 199 SER A N 1
ATOM 1566 C CA . SER A 1 199 ? 14.478 0.585 -9.602 1.00 96.06 199 SER A CA 1
ATOM 1567 C C . SER A 1 199 ? 14.961 1.909 -10.206 1.00 96.06 199 SER A C 1
ATOM 1569 O O . SER A 1 199 ? 16.151 2.074 -10.468 1.00 96.06 199 SER A O 1
ATOM 1571 N N . GLY A 1 200 ? 14.064 2.869 -10.438 1.00 94.31 200 GLY A N 1
ATOM 1572 C CA . GLY A 1 200 ? 14.421 4.196 -10.932 1.00 94.31 200 GLY A CA 1
ATOM 1573 C C . GLY A 1 200 ? 14.887 4.215 -12.394 1.00 94.31 200 GLY A C 1
ATOM 1574 O O . GLY A 1 200 ? 14.579 3.325 -13.187 1.00 94.31 200 GLY A O 1
ATOM 1575 N N . GLY A 1 201 ? 15.592 5.288 -12.765 1.00 96.12 201 GLY A N 1
ATOM 1576 C CA . GLY A 1 201 ? 15.968 5.594 -14.153 1.00 96.12 201 GLY A CA 1
ATOM 1577 C C . GLY A 1 201 ? 17.244 4.915 -14.663 1.00 96.12 201 GLY A C 1
ATOM 1578 O O . GLY A 1 201 ? 17.601 5.112 -15.827 1.00 96.12 201 GLY A O 1
ATOM 1579 N N . THR A 1 202 ? 17.934 4.141 -13.826 1.00 95.44 202 THR A N 1
ATOM 1580 C CA . THR A 1 202 ? 19.151 3.409 -14.192 1.00 95.44 202 THR A CA 1
ATOM 1581 C C . THR A 1 202 ? 19.131 2.041 -13.532 1.00 95.44 202 THR A C 1
ATOM 1583 O O . THR A 1 202 ? 19.005 1.957 -12.316 1.00 95.44 202 THR A O 1
ATOM 1586 N N . VAL A 1 203 ? 19.302 0.982 -14.321 1.00 95.62 203 VAL A N 1
ATOM 1587 C CA . VAL A 1 203 ? 19.297 -0.403 -13.838 1.00 95.62 203 VAL A CA 1
ATOM 1588 C C . VAL A 1 203 ? 20.553 -1.103 -14.332 1.00 95.62 203 VAL A C 1
ATOM 1590 O O . VAL A 1 203 ? 20.831 -1.108 -15.532 1.00 95.62 203 VAL A O 1
ATOM 1593 N N . THR A 1 204 ? 21.320 -1.686 -13.417 1.00 93.62 204 THR A N 1
ATOM 1594 C CA . THR A 1 204 ? 22.522 -2.460 -13.746 1.00 93.62 204 THR A CA 1
ATOM 1595 C C . THR A 1 204 ? 22.142 -3.919 -13.953 1.00 93.62 204 THR A C 1
ATOM 1597 O O . THR A 1 204 ? 21.409 -4.496 -13.153 1.00 93.62 204 THR A O 1
ATOM 1600 N N . ALA A 1 205 ? 22.641 -4.516 -15.027 1.00 92.06 205 ALA A N 1
ATOM 1601 C CA . ALA A 1 205 ? 22.503 -5.936 -15.285 1.00 92.06 205 ALA A CA 1
ATOM 1602 C C . ALA A 1 205 ? 23.644 -6.735 -14.661 1.00 92.06 205 ALA A C 1
ATOM 1604 O O . ALA A 1 205 ? 24.778 -6.268 -14.564 1.00 92.06 205 ALA A O 1
ATOM 1605 N N . SER A 1 206 ? 23.358 -7.992 -14.344 1.00 89.25 206 SER A N 1
ATOM 1606 C CA . SER A 1 206 ? 24.382 -9.010 -14.152 1.00 89.25 206 SER A CA 1
ATOM 1607 C C . SER A 1 206 ? 24.659 -9.730 -15.476 1.00 89.25 206 SER A C 1
ATOM 1609 O O . SER A 1 206 ? 23.762 -9.962 -16.295 1.00 89.25 206 SER A O 1
ATOM 1611 N N . SER A 1 207 ? 25.920 -10.086 -15.712 1.00 82.25 207 SER A N 1
ATOM 1612 C CA . SER A 1 207 ? 26.280 -10.960 -16.832 1.00 82.25 207 SER A CA 1
ATOM 1613 C C . SER A 1 207 ? 25.803 -12.384 -16.543 1.00 82.25 207 SER A C 1
ATOM 1615 O O . SER A 1 207 ? 26.074 -12.927 -15.472 1.00 82.25 207 SER A O 1
ATOM 1617 N N . THR A 1 208 ? 25.089 -12.998 -17.487 1.00 75.56 208 THR A N 1
ATOM 1618 C CA . THR A 1 208 ? 24.571 -14.368 -17.355 1.00 75.56 208 THR A CA 1
ATOM 1619 C C . THR A 1 208 ? 25.002 -15.214 -18.553 1.00 75.56 208 THR A C 1
ATOM 1621 O O . THR A 1 208 ? 24.495 -15.081 -19.666 1.00 75.56 208 THR A O 1
ATOM 1624 N N . GLY A 1 209 ? 25.974 -16.103 -18.334 1.00 68.88 209 GLY A N 1
ATOM 1625 C CA . GLY A 1 209 ? 26.662 -16.802 -19.425 1.00 68.88 209 GLY A CA 1
ATOM 1626 C C . GLY A 1 209 ? 27.483 -15.852 -20.308 1.00 68.88 209 GLY A C 1
ATOM 1627 O O . GLY A 1 209 ? 27.726 -14.706 -19.941 1.00 68.88 209 GLY A O 1
ATOM 1628 N N . ASP A 1 210 ? 27.897 -16.326 -21.484 1.00 72.56 210 ASP A N 1
ATOM 1629 C CA . ASP A 1 210 ? 28.888 -15.609 -22.305 1.00 72.56 210 ASP A CA 1
ATOM 1630 C C . ASP A 1 210 ? 28.308 -14.441 -23.124 1.00 72.56 210 ASP A C 1
ATOM 1632 O O . ASP A 1 210 ? 29.053 -13.584 -23.593 1.00 72.56 210 ASP A O 1
ATOM 1636 N N . VAL A 1 211 ? 26.986 -14.406 -23.345 1.00 82.62 211 VAL A N 1
ATOM 1637 C CA . VAL A 1 211 ? 26.357 -13.468 -24.303 1.00 82.62 211 VAL A CA 1
ATOM 1638 C C . VAL A 1 211 ? 25.051 -12.834 -23.825 1.00 82.62 211 VAL A C 1
ATOM 1640 O O . VAL A 1 211 ? 24.431 -12.093 -24.591 1.00 82.62 211 VAL A O 1
ATOM 1643 N N . LYS A 1 212 ? 24.591 -13.113 -22.598 1.00 87.81 212 LYS A N 1
ATOM 1644 C CA . LYS A 1 212 ? 23.341 -12.548 -22.068 1.00 87.81 212 LYS A CA 1
ATOM 1645 C C . LYS A 1 212 ? 23.591 -11.664 -20.857 1.00 87.81 212 LYS A C 1
ATOM 1647 O O . LYS A 1 212 ? 24.527 -11.847 -20.086 1.00 87.81 212 LYS A O 1
ATOM 1652 N N . VAL A 1 213 ? 22.684 -10.717 -20.696 1.00 90.62 213 VAL A N 1
ATOM 1653 C CA . VAL A 1 213 ? 22.558 -9.863 -19.521 1.00 90.62 213 VAL A CA 1
ATOM 1654 C C . VAL A 1 213 ? 21.211 -10.120 -18.869 1.00 90.62 213 VAL A C 1
ATOM 1656 O O . VAL A 1 213 ? 20.226 -10.386 -19.563 1.00 90.62 213 VAL A O 1
ATOM 1659 N N . GLU A 1 214 ? 21.184 -10.056 -17.545 1.00 93.75 214 GLU A N 1
ATOM 1660 C CA . GLU A 1 214 ? 19.984 -10.154 -16.723 1.00 93.75 214 GLU A CA 1
ATOM 1661 C C . GLU A 1 214 ? 19.753 -8.824 -16.013 1.00 93.75 214 GLU A C 1
ATOM 1663 O O . GLU A 1 214 ? 20.596 -8.368 -15.246 1.00 93.75 214 GLU A O 1
ATOM 1668 N N . PHE A 1 215 ? 18.600 -8.216 -16.262 1.00 95.38 215 PHE A N 1
ATOM 1669 C CA . PHE A 1 215 ? 18.125 -7.043 -15.541 1.00 95.38 215 PHE A CA 1
ATOM 1670 C C . PHE A 1 215 ? 17.051 -7.458 -14.545 1.00 95.38 215 PHE A C 1
ATOM 1672 O O . PHE A 1 215 ? 16.173 -8.255 -14.884 1.00 95.38 215 PHE A O 1
ATOM 1679 N N . LYS A 1 216 ? 17.101 -6.875 -13.349 1.00 97.06 216 LYS A N 1
ATOM 1680 C CA . LYS A 1 216 ? 16.058 -6.994 -12.332 1.00 97.06 216 LYS A CA 1
ATOM 1681 C C . LYS A 1 216 ? 15.426 -5.631 -12.106 1.00 97.06 216 LYS A C 1
ATOM 1683 O O . LYS A 1 216 ? 16.135 -4.656 -11.869 1.00 97.06 216 LYS A O 1
ATOM 1688 N N . PHE A 1 217 ? 14.108 -5.583 -12.226 1.00 97.75 217 PHE A N 1
ATOM 1689 C CA . PHE A 1 217 ? 13.293 -4.418 -11.927 1.00 97.75 217 PHE A CA 1
ATOM 1690 C C . PHE A 1 217 ? 12.508 -4.734 -10.660 1.00 97.75 217 PHE A C 1
ATOM 1692 O O . PHE A 1 217 ? 11.690 -5.649 -10.643 1.00 97.75 217 PHE A O 1
ATOM 1699 N N . GLU A 1 218 ? 12.824 -4.003 -9.605 1.00 97.06 218 GLU A N 1
ATOM 1700 C CA . GLU A 1 218 ? 12.302 -4.148 -8.252 1.00 97.06 218 GLU A CA 1
ATOM 1701 C C . GLU A 1 218 ? 11.003 -3.350 -8.098 1.00 97.06 218 GLU A C 1
ATOM 1703 O O . GLU A 1 218 ? 10.758 -2.377 -8.829 1.00 97.06 218 GLU A O 1
ATOM 1708 N N . GLY A 1 219 ? 10.175 -3.743 -7.132 1.00 95.75 219 GLY A N 1
ATOM 1709 C CA . GLY A 1 219 ? 8.952 -3.039 -6.753 1.00 95.75 219 GLY A CA 1
ATOM 1710 C C . GLY A 1 219 ? 7.996 -2.823 -7.920 1.00 95.75 219 GLY A C 1
ATOM 1711 O O . GLY A 1 219 ? 7.427 -1.740 -8.051 1.00 95.75 219 GLY A O 1
ATOM 1712 N N . MET A 1 220 ? 7.886 -3.806 -8.812 1.00 97.31 220 MET A N 1
ATOM 1713 C CA . MET A 1 220 ? 7.076 -3.697 -10.018 1.00 97.31 220 MET A CA 1
ATOM 1714 C C . MET A 1 220 ? 5.589 -3.655 -9.680 1.00 97.31 220 MET A C 1
ATOM 1716 O O . MET A 1 220 ? 5.082 -4.537 -8.983 1.00 97.31 220 MET A O 1
ATOM 1720 N N . LYS A 1 221 ? 4.879 -2.672 -10.238 1.00 95.81 221 LYS A N 1
ATOM 1721 C CA . LYS A 1 221 ? 3.417 -2.582 -10.166 1.00 95.81 221 LYS A CA 1
ATOM 1722 C C . LYS A 1 221 ? 2.798 -2.461 -11.556 1.00 95.81 221 LYS A C 1
ATOM 1724 O O . LYS A 1 221 ? 3.406 -1.895 -12.471 1.00 95.81 221 LYS A O 1
ATOM 1729 N N . ASP A 1 222 ? 1.592 -2.998 -11.710 1.00 94.38 222 ASP A N 1
ATOM 1730 C CA . ASP A 1 222 ? 0.801 -2.885 -12.936 1.00 94.38 222 ASP A CA 1
ATOM 1731 C C . ASP A 1 222 ? 0.165 -1.487 -13.104 1.00 94.38 222 ASP A C 1
ATOM 1733 O O . ASP A 1 222 ? 0.391 -0.570 -12.309 1.00 94.38 222 ASP A O 1
ATOM 1737 N N . ALA A 1 223 ? -0.637 -1.310 -14.157 1.00 91.31 223 ALA A N 1
ATOM 1738 C CA . ALA A 1 223 ? -1.322 -0.049 -14.452 1.00 91.31 223 ALA A CA 1
ATOM 1739 C C . ALA A 1 223 ? -2.303 0.408 -13.354 1.00 91.31 223 ALA A C 1
ATOM 1741 O O . ALA A 1 223 ? -2.600 1.598 -13.265 1.00 91.31 223 ALA A O 1
ATOM 1742 N N . ASN A 1 224 ? -2.807 -0.528 -12.548 1.00 91.06 224 ASN A N 1
ATOM 1743 C CA . ASN A 1 224 ? -3.754 -0.283 -11.464 1.00 91.06 224 ASN A CA 1
ATOM 1744 C C . ASN A 1 224 ? -3.054 -0.148 -10.101 1.00 91.06 224 ASN A C 1
ATOM 1746 O O . ASN A 1 224 ? -3.720 0.103 -9.104 1.00 91.06 224 ASN A O 1
ATOM 1750 N N . GLY A 1 225 ? -1.727 -0.301 -10.050 1.00 90.19 225 GLY A N 1
ATOM 1751 C CA . GLY A 1 225 ? -0.947 -0.250 -8.815 1.00 90.19 225 GLY A CA 1
ATOM 1752 C C . GLY A 1 225 ? -0.829 -1.588 -8.082 1.00 90.19 225 GLY A C 1
ATOM 1753 O O . GLY A 1 225 ? -0.210 -1.627 -7.021 1.00 90.19 225 GLY A O 1
ATOM 1754 N N . ASN A 1 226 ? -1.342 -2.686 -8.643 1.00 92.44 226 ASN A N 1
ATOM 1755 C CA . ASN A 1 226 ? -1.216 -4.009 -8.034 1.00 92.44 226 ASN A CA 1
ATOM 1756 C C . ASN A 1 226 ? 0.193 -4.572 -8.230 1.00 92.44 226 ASN A C 1
ATOM 1758 O O . ASN A 1 226 ? 0.892 -4.217 -9.182 1.00 92.44 226 ASN A O 1
ATOM 1762 N N . ASN A 1 227 ? 0.591 -5.500 -7.358 1.00 92.62 227 ASN A N 1
ATOM 1763 C CA . ASN A 1 227 ? 1.818 -6.279 -7.527 1.00 92.62 227 ASN A CA 1
ATOM 1764 C C . ASN A 1 227 ? 1.870 -6.956 -8.894 1.00 92.62 227 ASN A C 1
ATOM 1766 O O . ASN A 1 227 ? 0.896 -7.556 -9.351 1.00 92.62 227 ASN A O 1
ATOM 1770 N N . PHE A 1 228 ? 3.034 -6.880 -9.531 1.00 94.38 228 PHE A N 1
ATOM 1771 C CA . PHE A 1 228 ? 3.268 -7.577 -10.784 1.00 94.38 228 PHE A CA 1
ATOM 1772 C C . PHE A 1 228 ? 3.249 -9.099 -10.564 1.00 94.38 228 PHE A C 1
ATOM 1774 O O . PHE A 1 228 ? 3.692 -9.604 -9.535 1.00 94.38 228 PHE A O 1
ATOM 1781 N N . SER A 1 229 ? 2.744 -9.844 -11.542 1.00 92.94 229 SER A N 1
ATOM 1782 C CA . SER A 1 229 ? 2.567 -11.298 -11.480 1.00 92.94 229 SER A CA 1
ATOM 1783 C C . SER A 1 229 ? 2.803 -11.952 -12.843 1.00 92.94 229 SER A C 1
ATOM 1785 O O . SER A 1 229 ? 2.977 -11.274 -13.859 1.00 92.94 229 SER A O 1
ATOM 1787 N N . ASP A 1 230 ? 2.752 -13.284 -12.890 1.00 92.56 230 ASP A N 1
ATOM 1788 C CA . ASP A 1 230 ? 2.930 -14.048 -14.130 1.00 92.56 230 ASP A CA 1
ATOM 1789 C C . ASP A 1 230 ? 1.912 -13.687 -15.223 1.00 92.56 230 ASP A C 1
ATOM 1791 O O . ASP A 1 230 ? 2.230 -13.707 -16.414 1.00 92.56 230 ASP A O 1
ATOM 1795 N N . SER A 1 231 ? 0.696 -13.285 -14.841 1.00 92.50 231 SER A N 1
ATOM 1796 C CA . SER A 1 231 ? -0.319 -12.832 -15.800 1.00 92.50 231 SER A CA 1
ATOM 1797 C C . SER A 1 231 ? 0.126 -11.593 -16.590 1.00 92.50 231 SER A C 1
ATOM 1799 O O . SER A 1 231 ? -0.209 -11.457 -17.772 1.00 92.50 231 SER A O 1
ATOM 1801 N N . ASN A 1 232 ? 0.950 -10.734 -15.978 1.00 94.69 232 ASN A N 1
ATOM 1802 C CA . ASN A 1 232 ? 1.434 -9.497 -16.582 1.00 94.69 232 ASN A CA 1
ATOM 1803 C C . ASN A 1 232 ? 2.544 -9.732 -17.620 1.00 94.69 232 ASN A C 1
ATOM 1805 O O . ASN A 1 232 ? 2.835 -8.835 -18.409 1.00 94.69 232 ASN A O 1
ATOM 1809 N N . ILE A 1 233 ? 3.161 -10.920 -17.655 1.00 93.81 233 ILE A N 1
ATOM 1810 C CA . ILE A 1 233 ? 4.266 -11.234 -18.579 1.00 93.81 233 ILE A CA 1
ATOM 1811 C C . ILE A 1 233 ? 3.860 -12.140 -19.751 1.00 93.81 233 ILE A C 1
ATOM 1813 O O . ILE A 1 233 ? 4.708 -12.621 -20.507 1.00 93.81 233 ILE A O 1
ATOM 1817 N N . THR A 1 234 ? 2.558 -12.344 -19.949 1.00 92.31 234 THR A N 1
ATOM 1818 C CA . THR A 1 234 ? 2.016 -13.225 -20.997 1.00 92.31 234 THR A CA 1
ATOM 1819 C C . THR A 1 234 ? 2.245 -12.706 -22.420 1.00 92.31 234 THR A C 1
ATOM 1821 O O . THR A 1 234 ? 2.403 -13.507 -23.338 1.00 92.31 234 THR A O 1
ATOM 1824 N N . ASN A 1 235 ? 2.330 -11.385 -22.612 1.00 92.12 235 ASN A N 1
ATOM 1825 C CA . ASN A 1 235 ? 2.447 -10.746 -23.930 1.00 92.12 235 ASN A CA 1
ATOM 1826 C C . ASN A 1 235 ? 3.776 -10.003 -24.137 1.0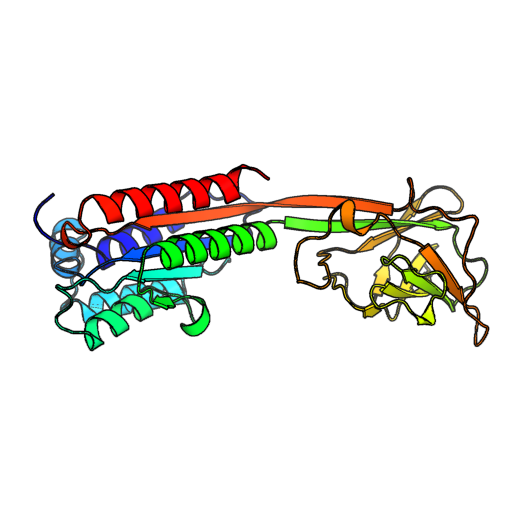0 92.12 235 ASN A C 1
ATOM 1828 O O . ASN A 1 235 ? 3.849 -9.077 -24.946 1.00 92.12 235 ASN A O 1
ATOM 1832 N N . VAL A 1 236 ? 4.837 -10.378 -23.410 1.00 95.38 236 VAL A N 1
ATOM 1833 C CA . VAL A 1 236 ? 6.084 -9.607 -23.465 1.00 95.38 236 VAL A CA 1
ATOM 1834 C C . VAL A 1 236 ? 6.761 -9.731 -24.824 1.00 95.38 236 VAL A C 1
ATOM 1836 O O . VAL A 1 236 ? 7.139 -10.826 -25.244 1.00 95.38 236 VAL A O 1
ATOM 1839 N N . LYS A 1 237 ? 6.978 -8.588 -25.481 1.00 95.44 237 LYS A N 1
ATOM 1840 C CA . LYS A 1 237 ? 7.747 -8.480 -26.727 1.00 95.44 237 LYS A CA 1
ATOM 1841 C C . LYS A 1 237 ? 8.936 -7.551 -26.535 1.00 95.44 237 LYS A C 1
ATOM 1843 O O . LYS A 1 237 ? 8.826 -6.496 -25.909 1.00 95.44 237 LYS A O 1
ATOM 1848 N N . LYS A 1 238 ? 10.080 -7.931 -27.108 1.00 95.19 238 LYS A N 1
ATOM 1849 C CA . LYS A 1 238 ? 11.302 -7.121 -27.107 1.00 95.19 238 LYS A CA 1
ATOM 1850 C C . LYS A 1 238 ? 11.433 -6.371 -28.426 1.00 95.19 238 LYS A C 1
ATOM 1852 O O . LYS A 1 238 ? 11.425 -6.964 -29.503 1.00 95.19 238 LYS A O 1
ATOM 1857 N N . TRP A 1 239 ? 11.678 -5.076 -28.322 1.00 94.94 239 TRP A N 1
ATOM 1858 C CA . TRP A 1 239 ? 11.889 -4.172 -29.439 1.00 94.94 239 TRP A CA 1
ATOM 1859 C C . TRP A 1 239 ? 13.245 -3.502 -29.305 1.00 94.94 239 TRP A C 1
ATOM 1861 O O . TRP A 1 239 ? 13.678 -3.134 -28.210 1.00 94.94 239 TRP A O 1
ATOM 1871 N N . THR A 1 240 ? 13.920 -3.327 -30.432 1.00 93.88 240 THR A N 1
ATOM 1872 C CA . THR A 1 240 ? 15.216 -2.653 -30.484 1.00 93.88 240 THR A CA 1
ATOM 1873 C C . THR A 1 240 ? 15.188 -1.527 -31.492 1.00 93.88 240 THR A C 1
ATOM 1875 O O . THR A 1 240 ? 14.578 -1.657 -32.553 1.00 93.88 240 THR A O 1
ATOM 1878 N N . ARG A 1 241 ? 15.875 -0.434 -31.174 1.00 91.44 241 ARG A N 1
ATOM 1879 C CA . ARG A 1 241 ? 16.058 0.697 -32.077 1.00 91.44 241 ARG A CA 1
ATOM 1880 C C . ARG A 1 241 ? 17.496 1.197 -31.992 1.00 91.44 241 ARG A C 1
ATOM 1882 O O . ARG A 1 241 ? 17.983 1.535 -30.912 1.00 91.44 241 ARG A O 1
ATOM 1889 N N . LEU A 1 242 ? 18.161 1.251 -33.140 1.00 84.75 242 LEU A N 1
ATOM 1890 C CA . LEU A 1 242 ? 19.461 1.897 -33.306 1.00 84.75 242 LEU A CA 1
ATOM 1891 C C . LEU A 1 242 ? 19.241 3.374 -33.680 1.00 84.75 242 LEU A C 1
ATOM 1893 O O . LEU A 1 242 ? 18.168 3.746 -34.140 1.00 84.75 242 LEU A O 1
ATOM 1897 N N . ASN A 1 243 ? 20.207 4.239 -33.376 1.00 64.56 243 ASN A N 1
ATOM 1898 C CA . ASN A 1 243 ? 20.137 5.707 -33.479 1.00 64.56 243 ASN A CA 1
ATOM 1899 C C . ASN A 1 243 ? 19.254 6.265 -34.623 1.00 64.56 243 ASN A C 1
ATOM 1901 O O . ASN A 1 243 ? 19.678 6.325 -35.769 1.00 64.56 243 ASN A O 1
ATOM 1905 N N . ASN A 1 244 ? 18.063 6.771 -34.274 1.00 64.56 244 ASN A N 1
ATOM 1906 C CA . ASN A 1 244 ? 17.034 7.336 -35.166 1.00 64.56 244 ASN A CA 1
ATOM 1907 C C . ASN A 1 244 ? 16.330 6.375 -36.141 1.00 64.56 244 ASN A C 1
ATOM 1909 O O . ASN A 1 244 ? 15.366 6.809 -36.770 1.00 64.56 244 ASN A O 1
ATOM 1913 N N . ASP A 1 245 ? 16.680 5.092 -36.167 1.00 78.12 245 ASP A N 1
ATOM 1914 C CA . ASP A 1 245 ? 16.000 4.080 -36.981 1.00 78.12 245 ASP A CA 1
ATOM 1915 C C . ASP A 1 245 ? 14.575 3.795 -36.492 1.00 78.12 245 ASP A C 1
ATOM 1917 O O . ASP A 1 245 ? 14.144 4.252 -35.430 1.00 78.12 245 ASP A O 1
ATOM 1921 N N . THR A 1 246 ? 13.814 3.032 -37.269 1.00 88.44 246 THR A N 1
ATOM 1922 C CA . THR A 1 246 ? 12.525 2.491 -36.835 1.00 88.44 246 THR A CA 1
ATOM 1923 C C . THR A 1 246 ? 12.724 1.412 -35.773 1.00 88.44 246 THR A C 1
ATOM 1925 O O . THR A 1 246 ? 13.742 0.723 -35.738 1.00 88.44 246 THR A O 1
ATOM 1928 N N . TRP A 1 247 ? 11.740 1.247 -34.896 1.00 93.81 247 TRP A N 1
ATOM 1929 C CA . TRP A 1 247 ? 11.710 0.112 -33.980 1.00 93.81 247 TRP A CA 1
ATOM 1930 C C . TRP A 1 247 ? 11.582 -1.204 -34.748 1.00 93.81 247 TRP A C 1
ATOM 1932 O O . TRP A 1 247 ? 10.801 -1.301 -35.692 1.00 93.81 247 TRP A O 1
ATOM 1942 N N . VAL A 1 248 ? 12.321 -2.218 -34.308 1.00 92.62 248 VAL A N 1
ATOM 1943 C CA . VAL A 1 248 ? 12.293 -3.564 -34.885 1.00 92.62 248 VAL A CA 1
ATOM 1944 C C . VAL A 1 248 ? 11.944 -4.565 -33.791 1.00 92.62 248 VAL A C 1
ATOM 1946 O O . VAL A 1 248 ? 12.579 -4.573 -32.732 1.00 92.62 248 VAL A O 1
ATOM 1949 N N . HIS A 1 249 ? 10.932 -5.395 -34.047 1.00 92.38 249 HIS A N 1
ATOM 1950 C CA . HIS A 1 249 ? 10.580 -6.515 -33.179 1.00 92.38 249 HIS A CA 1
ATOM 1951 C C . HIS A 1 249 ? 11.680 -7.576 -33.232 1.00 92.38 249 HIS A C 1
ATOM 1953 O O . HIS A 1 249 ? 12.097 -7.991 -34.314 1.00 92.38 249 HIS A O 1
ATOM 1959 N N . ASN A 1 250 ? 12.143 -8.038 -32.074 1.00 89.44 250 ASN A N 1
ATOM 1960 C CA . ASN A 1 250 ? 13.106 -9.124 -32.000 1.00 89.44 250 ASN A CA 1
ATOM 1961 C C . ASN A 1 250 ? 12.372 -10.472 -31.975 1.00 89.44 250 ASN A C 1
ATOM 1963 O O . ASN A 1 250 ? 12.021 -10.960 -30.906 1.00 89.44 250 ASN A O 1
ATOM 1967 N N . SER A 1 251 ? 12.167 -11.070 -33.150 1.00 86.62 251 SER A N 1
ATOM 1968 C CA . SER A 1 251 ? 11.479 -12.362 -33.296 1.00 86.62 251 SER A CA 1
ATOM 1969 C C . SER A 1 251 ? 12.233 -13.555 -32.702 1.00 86.62 251 SER A C 1
ATOM 1971 O O . SER A 1 251 ? 11.609 -14.576 -32.442 1.00 86.62 251 SER A O 1
ATOM 1973 N N . GLU A 1 252 ? 13.548 -13.436 -32.491 1.00 85.25 252 GLU A N 1
ATOM 1974 C CA . GLU A 1 252 ? 14.403 -14.481 -31.898 1.00 85.25 252 GLU A CA 1
ATOM 1975 C C . GLU A 1 252 ? 14.351 -14.483 -30.364 1.00 85.25 252 GLU A C 1
ATOM 1977 O O . GLU A 1 252 ? 14.814 -15.415 -29.705 1.00 85.25 252 GLU A O 1
ATOM 1982 N N . TRP A 1 253 ? 13.831 -13.410 -29.766 1.00 89.25 253 TRP A N 1
ATOM 1983 C CA . TRP A 1 253 ? 13.652 -13.318 -28.329 1.00 89.25 253 TRP A CA 1
ATOM 1984 C C . TRP A 1 253 ? 12.210 -13.667 -27.968 1.00 89.25 253 TRP A C 1
ATOM 1986 O O . TRP A 1 253 ? 11.261 -13.060 -28.460 1.00 89.25 253 TRP A O 1
ATOM 1996 N N . HIS A 1 254 ? 12.053 -14.621 -27.057 1.00 85.69 254 HIS A N 1
ATOM 1997 C CA . HIS A 1 254 ? 10.760 -15.016 -26.512 1.00 85.69 254 HIS A CA 1
ATOM 1998 C C . HIS A 1 254 ? 10.749 -14.793 -25.004 1.00 85.69 254 HIS A C 1
ATOM 2000 O O . HIS A 1 254 ? 11.753 -15.054 -24.340 1.00 85.69 254 HIS A O 1
ATOM 2006 N N . SER A 1 255 ? 9.612 -14.357 -24.465 1.00 87.12 255 SER A N 1
ATOM 2007 C CA . SER A 1 255 ? 9.429 -14.133 -23.028 1.00 87.12 255 SER A CA 1
ATOM 2008 C C . SER A 1 255 ? 9.596 -15.416 -22.212 1.00 87.12 255 SER A C 1
ATOM 2010 O O . SER A 1 255 ? 10.207 -15.398 -21.146 1.00 87.12 255 SER A O 1
ATOM 2012 N N . SER A 1 256 ? 9.142 -16.555 -22.743 1.00 87.06 256 SER A N 1
ATOM 2013 C CA . SER A 1 256 ? 9.276 -17.864 -22.098 1.00 87.06 256 SER A CA 1
ATOM 2014 C C . SER A 1 256 ? 10.737 -18.172 -21.738 1.00 87.06 256 SER A C 1
ATOM 2016 O O . SER A 1 256 ? 11.595 -18.300 -22.612 1.00 87.06 256 SER A O 1
ATOM 2018 N N . GLY A 1 257 ? 11.022 -18.286 -20.437 1.00 84.50 257 GLY A N 1
ATOM 2019 C CA . GLY A 1 257 ? 12.357 -18.561 -19.886 1.00 84.50 257 GLY A CA 1
ATOM 2020 C C . GLY A 1 257 ? 13.316 -17.360 -19.840 1.00 84.50 257 GLY A C 1
ATOM 2021 O O . GLY A 1 257 ? 14.358 -17.435 -19.188 1.00 84.50 257 GLY A O 1
ATOM 2022 N N . ASN A 1 258 ? 12.977 -16.244 -20.489 1.00 91.25 258 ASN A N 1
ATOM 2023 C CA . ASN A 1 258 ? 13.761 -15.006 -20.452 1.00 91.25 258 ASN A CA 1
ATOM 2024 C C . ASN A 1 258 ? 13.099 -13.903 -19.621 1.00 91.25 258 ASN A C 1
ATOM 2026 O O . ASN A 1 258 ? 13.772 -12.941 -19.264 1.00 91.25 258 ASN A O 1
ATOM 2030 N N . THR A 1 259 ? 11.820 -14.039 -19.298 1.00 93.88 259 THR A N 1
ATOM 2031 C CA . THR A 1 259 ? 11.083 -13.149 -18.410 1.00 93.88 259 THR A CA 1
ATOM 2032 C C . THR A 1 259 ? 10.505 -13.968 -17.269 1.00 93.88 259 THR A C 1
ATOM 2034 O O . THR A 1 259 ? 9.960 -15.046 -17.492 1.00 93.88 259 THR A O 1
ATOM 2037 N N . GLN A 1 260 ? 10.655 -13.467 -16.050 1.00 96.06 260 GLN A N 1
ATOM 2038 C CA . GLN A 1 260 ? 10.153 -14.103 -14.839 1.00 96.06 260 GLN A CA 1
ATOM 2039 C C . GLN A 1 260 ? 9.729 -13.025 -13.852 1.00 96.06 260 GLN A C 1
ATOM 2041 O O . GLN A 1 260 ? 10.406 -12.002 -13.747 1.00 96.06 260 GLN A O 1
ATOM 2046 N N . VAL A 1 261 ? 8.653 -13.276 -13.116 1.00 96.31 261 VAL A N 1
ATOM 2047 C CA . VAL A 1 261 ? 8.288 -12.485 -11.944 1.00 96.31 261 VAL A CA 1
ATOM 2048 C C . VAL A 1 261 ? 8.543 -13.333 -10.709 1.00 96.31 261 VAL A C 1
ATOM 2050 O O . VAL A 1 261 ? 8.138 -14.489 -10.654 1.00 96.31 261 VAL A O 1
ATOM 2053 N N . ASN A 1 262 ? 9.255 -12.772 -9.738 1.00 95.12 262 ASN A N 1
ATOM 2054 C CA . ASN A 1 262 ? 9.421 -13.371 -8.421 1.00 95.12 262 ASN A CA 1
ATOM 2055 C C . ASN A 1 262 ? 8.838 -12.414 -7.391 1.00 95.12 262 ASN A C 1
ATOM 2057 O O . ASN A 1 262 ? 9.175 -11.234 -7.411 1.00 95.12 262 ASN A O 1
ATOM 2061 N N . ASN A 1 263 ? 7.995 -12.923 -6.501 1.00 92.88 263 ASN A N 1
ATOM 2062 C CA . ASN A 1 263 ? 7.463 -12.148 -5.390 1.00 92.88 263 ASN A CA 1
ATOM 2063 C C . ASN A 1 263 ? 8.227 -12.517 -4.121 1.00 92.88 263 ASN A C 1
ATOM 2065 O O . ASN A 1 263 ? 8.291 -13.690 -3.747 1.00 92.88 263 ASN A O 1
ATOM 2069 N N . GLU A 1 264 ? 8.827 -11.513 -3.493 1.00 92.44 264 GLU A N 1
ATOM 2070 C CA . GLU A 1 264 ? 9.417 -11.621 -2.163 1.00 92.44 264 GLU A CA 1
ATOM 2071 C C . GLU A 1 264 ? 8.429 -11.059 -1.142 1.00 92.44 264 GLU A C 1
ATOM 2073 O O . GLU A 1 264 ? 7.883 -9.972 -1.339 1.00 92.44 264 GLU A O 1
ATOM 2078 N N . TYR A 1 265 ? 8.202 -11.806 -0.064 1.00 90.19 265 TYR A N 1
ATOM 2079 C CA . TYR A 1 265 ? 7.243 -11.462 0.980 1.00 90.19 265 TYR A CA 1
ATOM 2080 C C . TYR A 1 265 ? 7.972 -11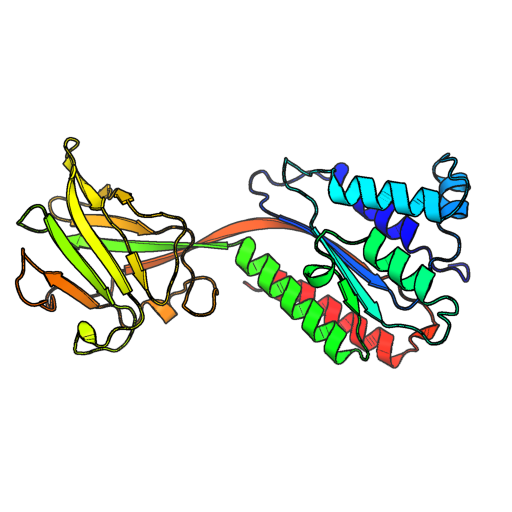.009 2.240 1.00 90.19 265 TYR A C 1
ATOM 2082 O O . TYR A 1 265 ? 8.947 -11.636 2.654 1.00 90.19 265 TYR A O 1
ATOM 2090 N N . TYR A 1 266 ? 7.464 -9.943 2.844 1.00 90.81 266 TYR A N 1
ATOM 2091 C CA . TYR A 1 266 ? 7.981 -9.326 4.057 1.00 90.81 266 TYR A CA 1
ATOM 2092 C C . TYR A 1 266 ? 6.962 -9.430 5.183 1.00 90.81 266 TYR A C 1
ATOM 2094 O O . TYR A 1 266 ? 5.749 -9.501 4.966 1.00 90.81 266 TYR A O 1
ATOM 2102 N N . SER A 1 267 ? 7.456 -9.399 6.414 1.00 91.00 267 SER A N 1
ATOM 2103 C CA . SER A 1 267 ? 6.598 -9.488 7.587 1.00 91.00 267 SER A CA 1
ATOM 2104 C C . SER A 1 267 ? 5.801 -8.197 7.793 1.00 91.00 267 SER A C 1
ATOM 2106 O O . SER A 1 267 ? 6.290 -7.087 7.573 1.00 91.00 267 SER A O 1
ATOM 2108 N N . SER A 1 268 ? 4.566 -8.337 8.270 1.00 90.75 268 SER A N 1
ATOM 2109 C CA . SER A 1 268 ? 3.739 -7.231 8.765 1.00 90.75 268 SER A CA 1
ATOM 2110 C C . SER A 1 268 ? 3.243 -7.564 10.166 1.00 90.75 268 SER A C 1
ATOM 2112 O O . SER A 1 268 ? 2.874 -8.708 10.434 1.00 90.75 268 SER A O 1
ATOM 2114 N N . LEU A 1 269 ? 3.235 -6.575 11.056 1.00 92.12 269 LEU A N 1
ATOM 2115 C CA . LEU A 1 269 ? 2.683 -6.702 12.400 1.00 92.12 269 LEU A CA 1
ATOM 2116 C C . LEU A 1 269 ? 1.356 -5.952 12.452 1.00 92.12 269 LEU A C 1
ATOM 2118 O O . LEU A 1 269 ? 1.321 -4.745 12.237 1.00 92.12 269 LEU A O 1
ATOM 2122 N N . ILE A 1 270 ? 0.266 -6.670 12.703 1.00 93.44 270 ILE A N 1
ATOM 2123 C CA . ILE A 1 270 ? -1.085 -6.119 12.615 1.00 93.44 270 ILE A CA 1
ATOM 2124 C C . ILE A 1 270 ? -1.840 -6.473 13.892 1.00 93.44 270 ILE A C 1
ATOM 2126 O O . ILE A 1 270 ? -1.917 -7.647 14.256 1.00 93.44 270 ILE A O 1
ATOM 2130 N N . ILE A 1 271 ? -2.418 -5.469 14.548 1.00 94.38 271 ILE A N 1
ATOM 2131 C CA . ILE A 1 271 ? -3.406 -5.671 15.609 1.00 94.38 271 ILE A CA 1
ATOM 2132 C C . ILE A 1 271 ? -4.775 -5.291 15.072 1.00 94.38 271 ILE A C 1
ATOM 2134 O O . ILE A 1 271 ? -4.970 -4.187 14.567 1.00 94.38 271 ILE A O 1
ATOM 2138 N N . LEU A 1 272 ? -5.722 -6.213 15.209 1.00 94.44 272 LEU A N 1
ATOM 2139 C CA . LEU A 1 272 ? -7.126 -5.960 14.950 1.00 94.44 272 LEU A CA 1
ATOM 2140 C C . LEU A 1 272 ? -7.851 -5.764 16.284 1.00 94.44 272 LEU A C 1
ATOM 2142 O O . LEU A 1 272 ? -7.980 -6.706 17.065 1.00 94.44 272 LEU A O 1
ATOM 2146 N N . ASN A 1 273 ? -8.308 -4.541 16.525 1.00 93.19 273 ASN A N 1
ATOM 2147 C CA . ASN A 1 273 ? -9.036 -4.134 17.714 1.00 93.19 273 ASN A CA 1
ATOM 2148 C C . ASN A 1 273 ? -10.521 -3.941 17.371 1.00 93.19 273 ASN A C 1
ATOM 2150 O O . ASN A 1 273 ? -10.879 -3.032 16.624 1.00 93.19 273 ASN A O 1
ATOM 2154 N N . LEU A 1 274 ? -11.374 -4.824 17.887 1.00 91.31 274 LEU A N 1
ATOM 2155 C CA . LEU A 1 274 ? -12.816 -4.816 17.639 1.00 91.31 274 LEU A CA 1
ATOM 2156 C C . LEU A 1 274 ? -13.536 -4.419 18.923 1.00 91.31 274 LEU A C 1
ATOM 2158 O O . LEU A 1 274 ? -13.852 -5.273 19.752 1.00 91.31 274 LEU A O 1
ATOM 2162 N N . ASP A 1 275 ? -13.772 -3.123 19.081 1.00 86.75 275 ASP A N 1
ATOM 2163 C CA . ASP A 1 275 ? -14.578 -2.592 20.169 1.00 86.75 275 ASP A CA 1
ATOM 2164 C C . ASP A 1 275 ? -16.042 -2.568 19.720 1.00 86.75 275 ASP A C 1
ATOM 2166 O O . ASP A 1 275 ? -16.393 -1.986 18.694 1.00 86.75 275 ASP A O 1
ATOM 2170 N N . CYS A 1 276 ? -16.878 -3.337 20.410 1.00 82.44 276 CYS A N 1
ATOM 2171 C CA . CYS A 1 276 ? -18.253 -3.602 20.005 1.00 82.44 276 CYS A CA 1
ATOM 2172 C C . CYS A 1 276 ? -19.154 -3.583 21.224 1.00 82.44 276 CYS A C 1
ATOM 2174 O O . CYS A 1 276 ? -18.956 -4.369 22.155 1.00 82.44 276 CYS A O 1
ATOM 2176 N N . SER A 1 277 ? -20.195 -2.763 21.179 1.00 75.12 277 SER A N 1
ATOM 2177 C CA . SER A 1 277 ? -21.222 -2.757 22.211 1.00 75.12 277 SER A CA 1
ATOM 2178 C C . SER A 1 277 ? -22.426 -3.639 21.840 1.00 75.12 277 SER A C 1
ATOM 2180 O O . SER A 1 277 ? -22.596 -4.103 20.707 1.00 75.12 277 SER A O 1
ATOM 2182 N N . LEU A 1 278 ? -23.322 -3.856 22.809 1.00 72.00 278 LEU A N 1
ATOM 2183 C CA . LEU A 1 278 ? -24.618 -4.500 22.559 1.00 72.00 278 LEU A CA 1
ATOM 2184 C C . LEU A 1 278 ? -25.520 -3.676 21.616 1.00 72.00 278 LEU A C 1
ATOM 2186 O O . LEU A 1 278 ? -26.503 -4.222 21.106 1.00 72.00 278 LEU A O 1
ATOM 2190 N N . SER A 1 279 ? -25.204 -2.396 21.368 1.00 70.19 279 SER A N 1
ATOM 2191 C CA . SER A 1 279 ? -25.987 -1.505 20.503 1.00 70.19 279 SER A CA 1
ATOM 2192 C C . SER A 1 279 ? -25.999 -1.967 19.035 1.00 70.19 279 SER A C 1
ATOM 2194 O O . SER A 1 279 ? -26.986 -1.746 18.329 1.00 70.19 279 SER A O 1
ATOM 2196 N N . LEU A 1 280 ? -24.973 -2.712 18.603 1.00 73.00 280 LEU A N 1
ATOM 2197 C CA . LEU A 1 280 ? -24.872 -3.296 17.260 1.00 73.00 280 LEU A CA 1
ATOM 2198 C C . LEU A 1 280 ? -25.954 -4.341 16.963 1.00 73.00 280 LEU A C 1
ATOM 2200 O O . LEU A 1 280 ? -26.305 -4.564 15.805 1.00 73.00 280 LEU A O 1
ATOM 2204 N N . GLY A 1 281 ? -26.515 -4.985 17.989 1.00 70.44 281 GLY A N 1
ATOM 2205 C CA . GLY A 1 281 ? -27.455 -6.090 17.821 1.00 70.44 281 GLY A CA 1
ATOM 2206 C C . GLY A 1 281 ? -26.837 -7.344 17.171 1.00 70.44 281 GLY A C 1
ATOM 2207 O O . GLY A 1 281 ? -25.773 -7.332 16.554 1.00 70.44 281 GLY A O 1
ATOM 2208 N N . ASN A 1 282 ? -27.529 -8.481 17.297 1.00 72.88 282 ASN A N 1
ATOM 2209 C CA . ASN A 1 282 ? -26.953 -9.795 16.961 1.00 72.88 282 ASN A CA 1
ATOM 2210 C C . ASN A 1 282 ? -26.581 -9.976 15.478 1.00 72.88 282 ASN A C 1
ATOM 2212 O O . ASN A 1 282 ? -25.601 -10.652 15.175 1.00 72.88 282 ASN A O 1
ATOM 2216 N N . ASN A 1 283 ? -27.357 -9.408 14.550 1.00 74.19 283 ASN A N 1
ATOM 2217 C CA . ASN A 1 283 ? -27.096 -9.581 13.116 1.00 74.19 283 ASN A CA 1
ATOM 2218 C C . ASN A 1 283 ? -25.837 -8.826 12.674 1.00 74.19 283 ASN A C 1
ATOM 2220 O O . ASN A 1 283 ? -25.055 -9.352 11.890 1.00 74.19 283 ASN A O 1
ATOM 2224 N N . ALA A 1 284 ? -25.639 -7.615 13.191 1.00 80.69 284 ALA A N 1
ATOM 2225 C CA . ALA A 1 284 ? -24.522 -6.764 12.806 1.00 80.69 284 ALA A CA 1
ATOM 2226 C C . ALA A 1 284 ? -23.203 -7.263 13.418 1.00 80.69 284 ALA A C 1
ATOM 2228 O O . ALA A 1 284 ? -22.174 -7.278 12.750 1.00 80.69 284 ALA A O 1
ATOM 2229 N N . PHE A 1 285 ? -23.255 -7.811 14.637 1.00 84.31 285 PHE A N 1
ATOM 2230 C CA . PHE A 1 285 ? -22.104 -8.488 15.235 1.00 84.31 285 PHE A CA 1
ATOM 2231 C C . PHE A 1 285 ? -21.622 -9.687 14.399 1.00 84.31 285 PHE A C 1
ATOM 2233 O O . PHE A 1 285 ? -20.426 -9.821 14.154 1.00 84.31 285 PHE A O 1
ATOM 2240 N N . GLY A 1 286 ? -22.541 -10.527 13.902 1.00 86.75 286 GLY A N 1
ATOM 2241 C CA . GLY A 1 286 ? -22.181 -11.640 13.013 1.00 86.75 286 GLY A CA 1
ATOM 2242 C C . GLY A 1 286 ? -21.506 -11.170 11.719 1.00 86.75 286 GLY A C 1
ATOM 2243 O O . GLY A 1 286 ? -20.491 -11.727 11.315 1.00 86.75 286 GLY A O 1
ATOM 2244 N N . GLN A 1 287 ? -22.003 -10.086 11.116 1.00 89.50 287 GLN A N 1
ATOM 2245 C CA . GLN A 1 287 ? -21.394 -9.499 9.915 1.00 89.50 287 GLN A CA 1
ATOM 2246 C C . GLN A 1 287 ? -19.990 -8.943 10.175 1.00 89.50 287 GLN A C 1
ATOM 2248 O O . GLN A 1 287 ? -19.109 -9.084 9.328 1.00 89.50 287 GLN A O 1
ATOM 2253 N N . LEU A 1 288 ? -19.756 -8.342 11.345 1.00 89.56 288 LEU A N 1
ATOM 2254 C CA . LEU A 1 288 ? -18.421 -7.895 11.734 1.00 89.56 288 LEU A CA 1
ATOM 2255 C C . LEU A 1 288 ? -17.449 -9.066 11.887 1.00 89.56 288 LEU A C 1
ATOM 2257 O O . LEU A 1 288 ? -16.305 -8.972 11.448 1.00 89.56 288 LEU A O 1
ATOM 2261 N N . GLN A 1 289 ? -17.898 -10.164 12.501 1.00 89.81 289 GLN A N 1
ATOM 2262 C CA . GLN A 1 289 ? -17.086 -11.373 12.630 1.00 89.81 289 GLN A CA 1
ATOM 2263 C C . GLN A 1 289 ? -16.698 -11.919 11.256 1.00 89.81 289 GLN A C 1
ATOM 2265 O O . GLN A 1 289 ? -15.527 -12.226 11.040 1.00 89.81 289 GLN A O 1
ATOM 2270 N N . ASP A 1 290 ? -17.648 -11.985 10.322 1.00 91.50 290 ASP A N 1
ATOM 2271 C CA . ASP A 1 290 ? -17.387 -12.422 8.950 1.00 91.50 290 ASP A CA 1
ATOM 2272 C C . ASP A 1 290 ? -16.379 -11.501 8.243 1.00 91.50 290 ASP A C 1
ATOM 2274 O O . ASP A 1 290 ? -15.422 -11.986 7.637 1.00 91.50 290 ASP A O 1
ATOM 2278 N N . ALA A 1 291 ? -16.525 -10.179 8.384 1.00 92.44 291 ALA A N 1
ATOM 2279 C CA . ALA A 1 291 ? -15.584 -9.204 7.831 1.00 92.44 291 ALA A CA 1
ATOM 2280 C C . ALA A 1 291 ? -14.170 -9.337 8.431 1.00 92.44 291 ALA A C 1
ATOM 2282 O O . ALA A 1 291 ? -13.178 -9.288 7.704 1.00 92.44 291 ALA A O 1
ATOM 2283 N N . ALA A 1 292 ? -14.065 -9.549 9.745 1.00 92.69 292 ALA A N 1
ATOM 2284 C CA . ALA A 1 292 ? -12.793 -9.754 10.432 1.00 92.69 292 ALA A CA 1
ATOM 2285 C C . ALA A 1 292 ? -12.123 -11.083 10.040 1.00 92.69 292 ALA A C 1
ATOM 2287 O O . ALA A 1 292 ? -10.902 -11.141 9.884 1.00 92.69 292 ALA A O 1
ATOM 2288 N N . MET A 1 293 ? -12.901 -12.154 9.856 1.00 92.50 293 MET A N 1
ATOM 2289 C CA . MET A 1 293 ? -12.381 -13.429 9.353 1.00 92.50 293 MET A CA 1
ATOM 2290 C C . MET A 1 293 ? -11.859 -13.281 7.925 1.00 92.50 293 MET A C 1
ATOM 2292 O O . MET A 1 293 ? -10.744 -13.711 7.644 1.00 92.50 293 MET A O 1
ATOM 2296 N N . GLU A 1 294 ? -12.606 -12.601 7.054 1.00 92.69 294 GLU A N 1
ATOM 2297 C CA . GLU A 1 294 ? -12.162 -12.329 5.688 1.00 92.69 294 GLU A CA 1
ATOM 2298 C C . GLU A 1 294 ? -10.882 -11.481 5.647 1.00 92.69 294 GLU A C 1
ATOM 2300 O O . GLU A 1 294 ? -9.968 -11.798 4.886 1.00 92.69 294 GLU A O 1
ATOM 2305 N N . PHE A 1 295 ? -10.770 -10.452 6.494 1.00 93.38 295 PHE A N 1
ATOM 2306 C CA . PHE A 1 295 ? -9.540 -9.667 6.646 1.00 93.38 295 PHE A CA 1
ATOM 2307 C C . PHE A 1 295 ? -8.330 -10.568 6.922 1.00 93.38 295 PHE A C 1
ATOM 2309 O O . PHE A 1 295 ? -7.295 -10.469 6.261 1.00 93.38 295 PHE A O 1
ATOM 2316 N N . VAL A 1 296 ? -8.471 -11.489 7.879 1.00 91.69 296 VAL A N 1
ATOM 2317 C CA . VAL A 1 296 ? -7.415 -12.438 8.241 1.00 91.69 296 VAL A CA 1
ATOM 2318 C C . VAL A 1 296 ? -7.126 -13.416 7.100 1.00 91.69 296 VAL A C 1
ATOM 2320 O O . VAL A 1 296 ? -5.963 -13.738 6.857 1.00 91.69 296 VAL A O 1
ATOM 2323 N N . ASP A 1 297 ? -8.149 -13.890 6.394 1.00 91.56 297 ASP A N 1
ATOM 2324 C CA . ASP A 1 297 ? -7.984 -14.830 5.287 1.00 91.56 297 ASP A CA 1
ATOM 2325 C C . ASP A 1 297 ? -7.254 -14.189 4.101 1.00 91.56 297 ASP A C 1
ATOM 2327 O O . ASP A 1 297 ? -6.339 -14.806 3.555 1.00 91.56 297 ASP A O 1
ATOM 2331 N N . ILE A 1 298 ? -7.553 -12.936 3.750 1.00 88.69 298 ILE A N 1
ATOM 2332 C CA . ILE A 1 298 ? -6.824 -12.199 2.702 1.00 88.69 298 ILE A CA 1
ATOM 2333 C C . ILE A 1 298 ? -5.330 -12.115 3.036 1.00 88.69 298 ILE A C 1
ATOM 2335 O O . ILE A 1 298 ? -4.490 -12.351 2.167 1.00 88.69 298 ILE A O 1
ATOM 2339 N N . LEU A 1 299 ? -4.995 -11.851 4.303 1.00 87.06 299 LEU A N 1
ATOM 2340 C CA . LEU A 1 299 ? -3.608 -11.767 4.765 1.00 87.06 299 LEU A CA 1
ATOM 2341 C C . LEU A 1 299 ? -2.897 -13.130 4.821 1.00 87.06 299 LEU A C 1
ATOM 2343 O O . LEU A 1 299 ? -1.672 -13.175 4.731 1.00 87.06 299 LEU A O 1
ATOM 2347 N N . LYS A 1 300 ? -3.637 -14.236 4.980 1.00 81.69 300 LYS A N 1
ATOM 2348 C CA . LYS A 1 300 ? -3.086 -15.603 5.062 1.00 81.69 300 LYS A CA 1
ATOM 2349 C C . LYS A 1 300 ? -2.927 -16.310 3.719 1.00 81.69 300 LYS A C 1
ATOM 2351 O O . LYS A 1 300 ? -2.092 -17.203 3.619 1.00 81.69 300 LYS A O 1
ATOM 2356 N N . THR A 1 301 ? -3.795 -16.027 2.751 1.00 63.94 301 THR A N 1
ATOM 2357 C CA . THR A 1 301 ? -4.038 -16.945 1.620 1.00 63.94 301 THR A CA 1
ATOM 2358 C C . THR A 1 301 ? -3.119 -16.705 0.415 1.00 63.94 301 THR A C 1
ATOM 2360 O O . THR A 1 301 ? -3.292 -17.373 -0.600 1.00 63.94 301 THR A O 1
ATOM 2363 N N . ASN A 1 302 ? -2.133 -15.804 0.492 1.00 51.44 302 ASN A N 1
ATOM 2364 C CA . ASN A 1 302 ? -1.261 -15.480 -0.651 1.00 51.44 302 ASN A CA 1
ATOM 2365 C C . ASN A 1 302 ? 0.220 -15.347 -0.275 1.00 51.44 302 ASN A C 1
ATOM 2367 O O . ASN A 1 302 ? 0.917 -14.547 -0.944 1.00 51.44 302 ASN A O 1
#

Foldseek 3Di:
DPQFFQQLQLLVVVLVCLQPDDDDPQADAAEEEAEDAEDHGQNQVVCCVPVVDDDPDPVSSLQVLLCCQAPDDRVNHHYAYAYEYEHFPPHPDVVNVVSNQCSRGDPPCVVRYHYDDALVSVLVVLVVVLQVVQQRQKKKKKKFKDFDDPDAQKKKKKAQDQDPFPVPGQFIWIFTWHQDPVRWIKTAQIDTGQKDFPCPGMWIWDDDPDTMTMTMTIRIAGNVRGHDDPNSRPRIWMWIDDDPDGIDTDPVDDCVVRIDIDMDGGDYHYHYHYRDHCSCPDVSVVSNVVSVVVSVCSNVPD

pLDDT: mean 90.61, std 8.05, range [46.12, 98.5]